Protein AF-A0AAN4YIU9-F1 (afdb_monomer_lite)

Structure (mmCIF, N/CA/C/O backbone):
data_AF-A0AAN4YIU9-F1
#
_entry.id   AF-A0AAN4YIU9-F1
#
loop_
_atom_site.group_PDB
_atom_site.id
_atom_site.type_symbol
_atom_site.label_atom_id
_atom_site.label_alt_id
_atom_site.label_comp_id
_atom_site.label_asym_id
_atom_site.label_entity_id
_atom_site.label_seq_id
_atom_site.pdbx_PDB_ins_code
_atom_site.Cartn_x
_atom_site.Cartn_y
_atom_site.Cartn_z
_atom_site.occupancy
_atom_site.B_iso_or_equiv
_atom_site.auth_seq_id
_atom_site.auth_comp_id
_atom_site.auth_asym_id
_atom_site.auth_atom_id
_atom_site.pdbx_PDB_model_num
ATOM 1 N N . MET A 1 1 ? -36.699 30.870 6.910 1.00 62.44 1 MET A N 1
ATOM 2 C CA . MET A 1 1 ? -35.523 30.254 7.565 1.00 62.44 1 MET A CA 1
ATOM 3 C C . MET A 1 1 ? -34.627 31.370 8.088 1.00 62.44 1 MET A C 1
ATOM 5 O O . MET A 1 1 ? -34.198 32.188 7.281 1.00 62.44 1 MET A O 1
ATOM 9 N N . PRO A 1 2 ? -34.426 31.518 9.408 1.00 86.25 2 PRO A N 1
ATOM 10 C CA . PRO A 1 2 ? -33.666 32.639 9.956 1.00 86.25 2 PRO A CA 1
ATOM 11 C C . PRO A 1 2 ? -32.203 32.544 9.508 1.00 86.25 2 PRO A C 1
ATOM 13 O O . PRO A 1 2 ? -31.571 31.506 9.678 1.00 86.25 2 PRO A O 1
ATOM 16 N N . ARG A 1 3 ? -31.660 33.639 8.959 1.00 90.19 3 ARG A N 1
ATOM 17 C CA . ARG A 1 3 ? -30.305 33.738 8.370 1.00 90.19 3 ARG A CA 1
ATOM 18 C C . ARG A 1 3 ? -29.198 33.127 9.244 1.00 90.19 3 ARG A C 1
ATOM 20 O O . ARG A 1 3 ? -28.248 32.556 8.725 1.00 90.19 3 ARG A O 1
ATOM 27 N N . ARG A 1 4 ? -29.355 33.191 10.571 1.00 92.75 4 ARG A N 1
ATOM 28 C CA . ARG A 1 4 ? -28.441 32.575 11.546 1.00 92.75 4 ARG A CA 1
ATOM 29 C C . ARG A 1 4 ? -28.373 31.049 11.425 1.00 92.75 4 ARG A C 1
ATOM 31 O O . ARG A 1 4 ? -27.279 30.508 11.477 1.00 92.75 4 ARG A O 1
ATOM 38 N N . LEU A 1 5 ? -29.498 30.362 11.208 1.00 94.75 5 LEU A N 1
ATOM 39 C CA . LEU A 1 5 ? -29.507 28.907 11.007 1.00 94.75 5 LEU A CA 1
ATOM 40 C C . LEU A 1 5 ? -28.818 28.519 9.695 1.00 94.75 5 LEU A C 1
ATOM 42 O O . LEU A 1 5 ? -28.079 27.543 9.671 1.00 94.75 5 LEU A O 1
ATOM 46 N N . SER A 1 6 ? -29.001 29.306 8.630 1.00 94.44 6 SER A N 1
ATOM 47 C CA . SER A 1 6 ? -28.300 29.086 7.359 1.00 94.44 6 SER A CA 1
ATOM 48 C C . SER A 1 6 ? -26.785 29.263 7.500 1.00 94.44 6 SER A C 1
ATOM 50 O O . SER A 1 6 ? -26.034 28.436 6.996 1.00 94.44 6 SER A O 1
ATOM 52 N N . LEU A 1 7 ? -26.330 30.293 8.224 1.00 96.19 7 LEU A N 1
ATOM 53 C CA . LEU A 1 7 ? -24.903 30.500 8.499 1.00 96.19 7 LEU A CA 1
ATOM 54 C C . LEU A 1 7 ? -24.310 29.370 9.346 1.00 96.19 7 LEU A C 1
ATOM 56 O O . LEU A 1 7 ? -23.247 28.858 9.011 1.00 96.19 7 LEU A O 1
ATOM 60 N N . VAL A 1 8 ? -25.008 28.947 10.404 1.00 96.88 8 VAL A N 1
ATOM 61 C CA . VAL A 1 8 ? -24.575 27.815 11.239 1.00 96.88 8 VAL A CA 1
ATOM 62 C C . VAL A 1 8 ? -24.496 26.532 10.412 1.00 96.88 8 VAL A C 1
ATOM 64 O O . VAL A 1 8 ? -23.506 25.817 10.507 1.00 96.88 8 VAL A O 1
ATOM 67 N N . PHE A 1 9 ? -25.487 26.259 9.560 1.00 96.75 9 PHE A N 1
ATOM 68 C CA . PHE A 1 9 ? -25.462 25.101 8.667 1.00 96.75 9 PHE A CA 1
ATOM 69 C C . PHE A 1 9 ? -24.254 25.129 7.725 1.00 96.75 9 PHE A C 1
ATOM 71 O O . PHE A 1 9 ? -23.506 24.157 7.667 1.00 96.75 9 PHE A O 1
ATOM 78 N N . LEU A 1 10 ? -24.026 26.248 7.028 1.00 97.38 10 LEU A N 1
ATOM 79 C CA . LEU A 1 10 ? -22.885 26.385 6.120 1.00 97.38 10 LEU A CA 1
ATOM 80 C C . LEU A 1 10 ? -21.556 26.218 6.860 1.00 97.38 10 LEU A C 1
ATOM 82 O O . LEU A 1 10 ? -20.671 25.523 6.366 1.00 97.38 10 LEU A O 1
ATOM 86 N N . LEU A 1 11 ? -21.423 26.804 8.050 1.00 98.00 11 LEU A N 1
ATOM 87 C CA . LEU A 1 11 ? -20.229 26.651 8.876 1.00 98.00 11 LEU A CA 1
ATOM 88 C C . LEU A 1 11 ? -19.997 25.181 9.253 1.00 98.00 11 LEU A C 1
ATOM 90 O O . LEU A 1 11 ? -18.891 24.678 9.077 1.00 98.00 11 LEU A O 1
ATOM 94 N N . LEU A 1 12 ? -21.034 24.475 9.713 1.00 98.12 12 LEU A N 1
ATOM 95 C CA . LEU A 1 12 ? -20.939 23.061 10.087 1.00 98.12 12 LEU A CA 1
ATOM 96 C C . LEU A 1 12 ? -20.558 22.171 8.902 1.00 98.12 12 LEU A C 1
ATOM 98 O O . LEU A 1 12 ? -19.714 21.289 9.057 1.00 98.12 12 LEU A O 1
ATOM 102 N N . VAL A 1 13 ? -21.133 22.409 7.721 1.00 97.88 13 VAL A N 1
ATOM 103 C CA . VAL A 1 13 ? -20.777 21.660 6.507 1.00 97.88 13 VAL A CA 1
ATOM 104 C C . VAL A 1 13 ? -19.310 21.886 6.148 1.00 97.88 13 VAL A C 1
ATOM 106 O O . VAL A 1 13 ? -18.586 20.914 5.955 1.00 97.88 13 VAL A O 1
ATOM 109 N N . ASN A 1 14 ? -18.841 23.136 6.129 1.00 98.06 14 ASN A N 1
ATOM 110 C CA . ASN A 1 14 ? -17.445 23.440 5.802 1.00 98.06 14 ASN A CA 1
ATOM 111 C C . ASN A 1 14 ? -16.466 22.850 6.825 1.00 98.06 14 ASN A C 1
ATOM 113 O O . ASN A 1 14 ? -15.464 22.265 6.430 1.00 98.06 14 ASN A O 1
ATOM 117 N N . ILE A 1 15 ? -16.774 22.936 8.124 1.00 98.12 15 ILE A N 1
ATOM 118 C CA . ILE A 1 15 ? -15.961 22.310 9.178 1.00 98.12 15 ILE A CA 1
ATOM 119 C C . ILE A 1 15 ? -15.919 20.790 8.994 1.00 98.12 15 ILE A C 1
ATOM 121 O O . ILE A 1 15 ? -14.852 20.191 9.085 1.00 98.12 15 ILE A O 1
ATOM 125 N N . THR A 1 16 ? -17.061 20.163 8.703 1.00 97.06 16 THR A N 1
ATOM 126 C CA . THR A 1 16 ? -17.141 18.708 8.492 1.00 97.06 16 THR A CA 1
ATOM 127 C C . THR A 1 16 ? -16.300 18.281 7.294 1.00 97.06 16 THR A C 1
ATOM 129 O O . THR A 1 16 ? -15.528 17.328 7.399 1.00 97.06 16 THR A O 1
ATOM 132 N N . VAL A 1 17 ? -16.406 19.004 6.174 1.00 96.69 17 VAL A N 1
ATOM 133 C CA . VAL A 1 17 ? -15.599 18.752 4.974 1.00 96.69 17 VAL A CA 1
ATOM 134 C C . VAL A 1 17 ? -14.119 18.941 5.284 1.00 96.69 17 VAL A C 1
ATOM 136 O O . VAL A 1 17 ? -13.350 18.035 4.994 1.00 96.69 17 VAL A O 1
ATOM 139 N N . ALA A 1 18 ? -13.731 20.040 5.938 1.00 97.06 18 ALA A N 1
ATOM 140 C CA . ALA A 1 18 ? -12.341 20.313 6.294 1.00 97.06 18 ALA A CA 1
ATOM 141 C C . ALA A 1 18 ? -11.744 19.208 7.180 1.00 97.06 18 ALA A C 1
ATOM 143 O O . ALA A 1 18 ? -10.680 18.680 6.872 1.00 97.06 18 ALA A O 1
ATOM 144 N N . ILE A 1 19 ? -12.452 18.793 8.238 1.00 96.75 19 ILE A N 1
ATOM 145 C CA . ILE A 1 19 ? -12.008 17.694 9.109 1.00 96.75 19 ILE A CA 1
ATOM 146 C C . ILE A 1 19 ? -11.862 16.398 8.308 1.00 96.75 19 ILE A C 1
ATOM 148 O O . ILE A 1 19 ? -10.853 15.707 8.442 1.00 96.75 19 ILE A O 1
ATOM 152 N N . TYR A 1 20 ? -12.838 16.071 7.456 1.00 96.00 20 TYR A N 1
ATOM 153 C CA . TYR A 1 20 ? -12.762 14.876 6.620 1.00 96.00 20 TYR A CA 1
ATOM 154 C C . TYR A 1 20 ? -11.554 14.922 5.680 1.00 96.00 20 TYR A C 1
ATOM 156 O O . TYR A 1 20 ? -10.760 13.984 5.664 1.00 96.00 20 TYR A O 1
ATOM 164 N N . THR A 1 21 ? -11.383 16.005 4.923 1.00 94.88 21 THR A N 1
ATOM 165 C CA . THR A 1 21 ? -10.311 16.112 3.926 1.00 94.88 21 THR A CA 1
ATOM 166 C C . THR A 1 21 ? -8.924 16.206 4.548 1.00 94.88 21 THR A C 1
ATOM 168 O O . THR A 1 21 ? -7.964 15.786 3.918 1.00 94.88 21 THR A O 1
ATOM 171 N N . SER A 1 22 ? -8.802 16.741 5.765 1.00 94.38 22 SER A N 1
ATOM 172 C CA . SER A 1 22 ? -7.504 16.913 6.425 1.00 94.38 22 SER A CA 1
ATOM 173 C C . SER A 1 22 ? -7.067 15.715 7.263 1.00 94.38 22 SER A C 1
ATOM 175 O O . SER A 1 22 ? -5.870 15.495 7.404 1.00 94.38 22 SER A O 1
ATOM 177 N N . VAL A 1 23 ? -8.003 14.965 7.853 1.00 94.31 23 VAL A N 1
ATOM 178 C CA . VAL A 1 23 ? -7.669 13.873 8.789 1.00 94.31 23 VAL A CA 1
ATOM 179 C C . VAL A 1 23 ? -7.897 12.502 8.171 1.00 94.31 23 VAL A C 1
ATOM 181 O O . VAL A 1 23 ? -7.151 11.566 8.447 1.00 94.31 23 VAL A O 1
ATOM 184 N N . TYR A 1 24 ? -8.942 12.374 7.360 1.00 94.62 24 TYR A N 1
ATOM 185 C CA . TYR A 1 24 ? -9.403 11.084 6.880 1.00 94.62 24 TYR A CA 1
ATOM 186 C C . TYR A 1 24 ? -8.995 10.875 5.414 1.00 94.62 24 TYR A C 1
ATOM 188 O O . TYR A 1 24 ? -8.304 9.921 5.081 1.00 94.62 24 TYR A O 1
ATOM 196 N N . HIS A 1 25 ? -9.380 11.761 4.504 1.00 95.75 25 HIS A N 1
ATOM 197 C CA . HIS A 1 25 ? -9.127 11.546 3.081 1.00 95.75 25 HIS A CA 1
ATOM 198 C C . HIS A 1 25 ? -7.648 11.235 2.763 1.00 95.75 25 HIS A C 1
ATOM 200 O O . HIS A 1 25 ? -6.749 11.981 3.137 1.00 95.75 25 HIS A O 1
ATOM 206 N N . ALA A 1 26 ? -7.425 10.123 2.060 1.00 94.06 26 ALA A N 1
ATOM 207 C CA . ALA A 1 26 ? -6.118 9.595 1.669 1.00 94.06 26 ALA A CA 1
ATOM 208 C C . ALA A 1 26 ? -5.161 9.244 2.835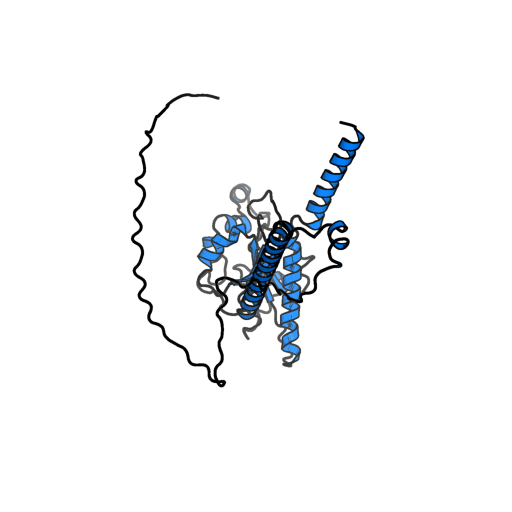 1.00 94.06 26 ALA A C 1
ATOM 210 O O . ALA A 1 26 ? -3.950 9.119 2.626 1.00 94.06 26 ALA A O 1
ATOM 211 N N . SER A 1 27 ? -5.674 9.018 4.055 1.00 95.94 27 SER A N 1
ATOM 212 C CA . SER A 1 27 ? -4.847 8.750 5.248 1.00 95.94 27 SER A CA 1
ATOM 213 C C . SER A 1 27 ? -4.019 7.466 5.159 1.00 95.94 27 SER A C 1
ATOM 215 O O . SER A 1 27 ? -2.962 7.346 5.781 1.00 95.94 27 SER A O 1
ATOM 217 N N . GLY A 1 28 ? -4.487 6.484 4.385 1.00 96.00 28 GLY A N 1
ATOM 218 C CA . GLY A 1 28 ? -3.850 5.171 4.280 1.00 96.00 28 GLY A CA 1
ATOM 219 C C . GLY A 1 28 ? -2.418 5.256 3.751 1.00 96.00 28 GLY A C 1
ATOM 220 O O . GLY A 1 28 ? -1.555 4.480 4.160 1.00 96.00 28 GLY A O 1
ATOM 221 N N . THR A 1 29 ? -2.164 6.228 2.872 1.00 95.38 29 THR A N 1
ATOM 222 C CA . THR A 1 29 ? -0.871 6.455 2.208 1.00 95.38 29 THR A CA 1
ATOM 223 C C . THR A 1 29 ? 0.256 6.791 3.188 1.00 95.38 29 THR A C 1
ATOM 225 O O . THR A 1 29 ? 1.413 6.455 2.939 1.00 95.38 29 THR A O 1
ATOM 228 N N . LEU A 1 30 ? -0.087 7.399 4.328 1.00 95.44 30 LEU A N 1
ATOM 229 C CA . LEU A 1 30 ? 0.821 7.655 5.445 1.00 95.44 30 LEU A CA 1
ATOM 230 C C . LEU A 1 30 ? 0.915 6.441 6.367 1.00 95.44 30 LEU A C 1
ATOM 232 O O . LEU A 1 30 ? 2.013 6.009 6.719 1.00 95.44 30 LEU A O 1
ATOM 236 N N . ASN A 1 31 ? -0.236 5.862 6.719 1.00 96.50 31 ASN A N 1
ATOM 237 C CA . ASN A 1 31 ? -0.314 4.744 7.657 1.00 96.50 31 ASN A CA 1
ATOM 238 C C . ASN A 1 31 ? 0.512 3.538 7.194 1.00 96.50 31 ASN A C 1
ATOM 240 O O . ASN A 1 31 ? 1.116 2.865 8.024 1.00 96.50 31 ASN A O 1
ATOM 244 N N . VAL A 1 32 ? 0.557 3.262 5.886 1.00 97.12 32 VAL A N 1
ATOM 245 C CA . VAL A 1 32 ? 1.321 2.126 5.350 1.00 97.12 32 VAL A CA 1
ATOM 246 C C . VAL A 1 32 ? 2.830 2.294 5.517 1.00 97.12 32 VAL A C 1
ATOM 248 O O . VAL A 1 32 ? 3.529 1.329 5.809 1.00 97.12 32 VAL A O 1
ATOM 251 N N . LEU A 1 33 ? 3.343 3.519 5.402 1.00 95.88 33 LEU A N 1
ATOM 252 C CA . LEU A 1 33 ? 4.766 3.784 5.607 1.00 95.88 33 LEU A CA 1
ATOM 253 C C . LEU A 1 33 ? 5.139 3.696 7.089 1.00 95.88 33 LEU A C 1
ATOM 255 O O . LEU A 1 33 ? 6.211 3.198 7.422 1.00 95.88 33 LEU A O 1
ATOM 259 N N . SER A 1 34 ? 4.245 4.123 7.986 1.00 95.38 34 SER A N 1
ATOM 260 C CA . SER A 1 34 ? 4.395 3.872 9.426 1.00 95.38 34 SER A CA 1
ATOM 261 C C . SER A 1 34 ? 4.407 2.372 9.732 1.00 95.38 34 SER A C 1
ATOM 263 O O . SER A 1 34 ? 5.306 1.907 10.423 1.00 95.38 34 SER A O 1
ATOM 265 N N . TYR A 1 35 ? 3.493 1.601 9.134 1.00 96.25 35 TYR A N 1
ATOM 266 C CA . TYR A 1 35 ? 3.452 0.144 9.289 1.00 96.25 35 TYR A CA 1
ATOM 267 C C . TYR A 1 35 ? 4.759 -0.534 8.851 1.00 96.25 35 TYR A C 1
ATOM 269 O O . TYR A 1 35 ? 5.283 -1.364 9.586 1.00 96.25 35 TYR A O 1
ATOM 277 N N . LEU A 1 36 ? 5.329 -0.165 7.698 1.00 96.00 36 LEU A N 1
ATOM 278 C CA . LEU A 1 36 ? 6.596 -0.748 7.234 1.00 96.00 36 LEU A CA 1
ATOM 279 C C . LEU A 1 36 ? 7.764 -0.462 8.189 1.00 96.00 36 LEU A C 1
ATOM 281 O O . LEU A 1 36 ? 8.607 -1.331 8.399 1.00 96.00 36 LEU A O 1
ATOM 285 N N . ARG A 1 37 ? 7.808 0.723 8.806 1.00 93.69 37 ARG A N 1
ATOM 286 C CA . ARG A 1 37 ? 8.817 1.032 9.832 1.00 93.69 37 ARG A CA 1
ATOM 287 C C . ARG A 1 37 ? 8.646 0.183 11.082 1.00 93.69 37 ARG A C 1
ATOM 289 O O . ARG A 1 37 ? 9.632 -0.344 11.590 1.00 93.69 37 ARG A O 1
ATOM 296 N N . ASP A 1 38 ? 7.409 0.022 11.547 1.00 93.50 38 ASP A N 1
ATOM 297 C CA . ASP A 1 38 ? 7.112 -0.827 12.701 1.00 93.50 38 ASP A CA 1
ATOM 298 C C . ASP A 1 38 ? 7.528 -2.280 12.424 1.00 93.50 38 ASP A C 1
ATOM 300 O O . ASP A 1 38 ? 8.116 -2.931 13.288 1.00 93.50 38 ASP A O 1
ATOM 304 N N . GLN A 1 39 ? 7.300 -2.769 11.198 1.00 93.19 39 GLN A N 1
ATOM 305 C CA . GLN A 1 39 ? 7.755 -4.090 10.757 1.00 93.19 39 GLN A CA 1
ATOM 306 C C . GLN A 1 39 ? 9.283 -4.194 10.732 1.00 93.19 39 GLN A C 1
ATOM 308 O O . GLN A 1 39 ? 9.834 -5.138 11.294 1.00 93.19 39 GLN A O 1
ATOM 313 N N . GLN A 1 40 ? 9.990 -3.218 10.156 1.00 91.31 40 GLN A N 1
ATOM 314 C CA . GLN A 1 40 ? 11.458 -3.210 10.167 1.00 91.31 40 GLN A CA 1
ATOM 315 C C . GLN A 1 40 ? 11.998 -3.247 11.600 1.00 91.31 40 GLN A C 1
ATOM 317 O O . GLN A 1 40 ? 12.918 -4.011 11.900 1.00 91.31 40 GLN A O 1
ATOM 322 N N . GLN A 1 41 ? 11.416 -2.459 12.506 1.00 90.12 41 GLN A N 1
ATOM 323 C CA . GLN A 1 41 ? 11.807 -2.454 13.911 1.00 90.12 41 GLN A CA 1
ATOM 324 C C . GLN A 1 41 ? 11.529 -3.807 14.580 1.00 90.12 41 GLN A C 1
ATOM 326 O O . GLN A 1 41 ? 12.397 -4.314 15.293 1.00 90.12 41 GLN A O 1
ATOM 331 N N . ALA A 1 42 ? 10.364 -4.413 14.334 1.00 88.69 42 ALA A N 1
ATOM 332 C CA . ALA A 1 42 ? 10.014 -5.722 14.876 1.00 88.69 42 ALA A CA 1
ATOM 333 C C . ALA A 1 42 ? 11.038 -6.789 14.458 1.00 88.69 42 ALA A C 1
ATOM 335 O O . ALA A 1 42 ? 11.640 -7.423 15.327 1.00 88.69 42 ALA A O 1
ATOM 336 N N . HIS A 1 43 ? 11.334 -6.898 13.160 1.00 83.94 43 HIS A N 1
ATOM 337 C CA . HIS A 1 43 ? 12.280 -7.890 12.629 1.00 83.94 43 HIS A CA 1
ATOM 338 C C . HIS A 1 43 ? 13.734 -7.606 13.039 1.00 83.94 43 HIS A C 1
ATOM 340 O O . HIS A 1 43 ? 14.487 -8.528 13.333 1.00 83.94 43 HIS A O 1
ATOM 346 N N . THR A 1 44 ? 14.121 -6.338 13.213 1.00 77.81 44 THR A N 1
ATOM 347 C CA . THR A 1 44 ? 15.465 -5.979 13.718 1.00 77.81 44 THR A CA 1
ATOM 348 C C . THR A 1 44 ? 15.684 -6.404 15.179 1.00 77.81 44 THR A C 1
ATOM 350 O O . THR A 1 44 ? 16.810 -6.683 15.591 1.00 77.81 44 THR A O 1
ATOM 353 N N . THR A 1 45 ? 14.634 -6.425 16.008 1.00 60.41 45 THR A N 1
ATOM 354 C CA . THR A 1 45 ? 14.779 -6.667 17.459 1.00 60.41 45 THR A CA 1
ATOM 355 C C . THR A 1 45 ? 14.914 -8.136 17.857 1.00 60.41 45 THR A C 1
ATOM 357 O O . THR A 1 45 ? 15.506 -8.413 18.904 1.00 60.41 45 THR A O 1
ATOM 360 N N . VAL A 1 46 ? 14.422 -9.067 17.038 1.00 56.66 46 VAL A N 1
ATOM 361 C CA . VAL A 1 46 ? 14.408 -10.511 17.340 1.00 56.66 46 VAL A CA 1
ATOM 362 C C . VAL A 1 46 ? 15.829 -11.107 17.382 1.00 56.66 46 VAL A C 1
ATOM 364 O O . VAL A 1 46 ? 16.116 -11.974 18.212 1.00 56.66 46 VAL A O 1
ATOM 367 N N . ASP A 1 47 ? 16.767 -10.546 16.615 1.00 52.12 47 ASP A N 1
ATOM 368 C CA . ASP A 1 47 ? 18.134 -11.069 16.472 1.00 52.12 47 ASP A CA 1
ATOM 369 C C . ASP A 1 47 ? 19.172 -10.490 17.448 1.00 52.12 47 ASP A C 1
ATOM 371 O O . ASP A 1 47 ? 20.335 -10.891 17.424 1.00 52.12 47 ASP A O 1
ATOM 375 N N . LYS A 1 48 ? 18.789 -9.640 18.415 1.00 50.38 48 LYS A N 1
ATOM 376 C CA . LYS A 1 48 ? 19.720 -9.258 19.507 1.00 50.38 48 LYS A CA 1
ATOM 377 C C . LYS A 1 48 ? 20.168 -10.449 20.370 1.00 50.38 48 LYS A C 1
ATOM 379 O O . LYS A 1 48 ? 21.116 -10.315 21.140 1.00 50.38 48 LYS A O 1
ATOM 384 N N . SER A 1 49 ? 19.490 -11.593 20.254 1.00 50.25 49 SER A N 1
ATOM 385 C CA . SER A 1 49 ? 19.816 -12.842 20.950 1.00 50.25 49 SER A CA 1
ATOM 386 C C . SER A 1 49 ? 20.820 -13.737 20.202 1.00 50.25 49 SER A C 1
ATOM 388 O O . SER A 1 49 ? 21.381 -14.647 20.812 1.00 50.25 49 SER A O 1
ATOM 390 N N . ALA A 1 50 ? 21.116 -13.451 18.928 1.00 49.75 50 ALA A N 1
ATOM 391 C CA . ALA A 1 50 ? 22.104 -14.163 18.124 1.00 49.75 50 ALA A CA 1
ATOM 392 C C . ALA A 1 50 ? 23.121 -13.159 17.559 1.00 49.75 50 ALA A C 1
ATOM 394 O O . ALA A 1 50 ? 22.920 -12.547 16.515 1.00 49.75 50 ALA A O 1
ATOM 395 N N . TYR A 1 51 ? 24.230 -12.972 18.277 1.00 41.00 51 TYR A N 1
ATOM 396 C CA . TYR A 1 51 ? 25.357 -12.130 17.873 1.00 41.00 51 TYR A CA 1
ATOM 397 C C . TYR A 1 51 ? 25.970 -12.637 16.551 1.00 41.00 51 TYR A C 1
ATOM 399 O O . TYR A 1 51 ? 26.885 -13.456 16.554 1.00 41.00 51 TYR A O 1
ATOM 407 N N . SER A 1 52 ? 25.453 -12.168 15.414 1.00 46.44 52 SER A N 1
ATOM 408 C CA . SER A 1 52 ? 26.111 -12.243 14.106 1.00 46.44 52 SER A CA 1
ATOM 409 C C . SER A 1 52 ? 26.451 -10.820 13.658 1.00 46.44 52 SER A C 1
ATOM 411 O O . SER A 1 52 ? 25.575 -10.092 13.186 1.00 46.44 52 SER A O 1
ATOM 413 N N . PRO A 1 53 ? 27.704 -10.369 13.841 1.00 40.59 53 PRO A N 1
ATOM 414 C CA . PRO A 1 53 ? 28.128 -9.049 13.400 1.00 40.59 53 PRO A CA 1
ATOM 415 C C .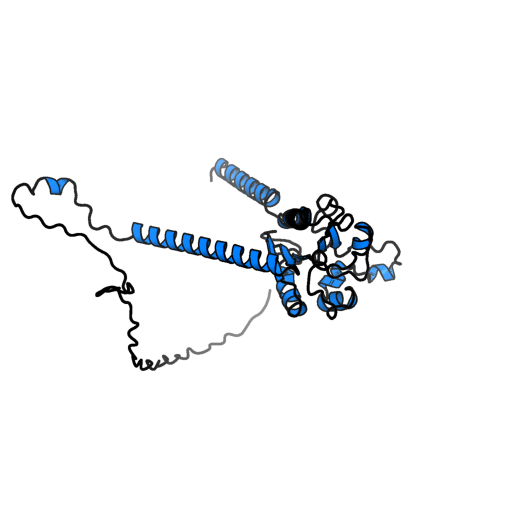 PRO A 1 53 ? 28.165 -9.028 11.864 1.00 40.59 53 PRO A C 1
ATOM 417 O O . PRO A 1 53 ? 29.100 -9.540 11.258 1.00 40.59 53 PRO A O 1
ATOM 420 N N . GLY A 1 54 ? 27.128 -8.469 11.230 1.00 48.22 54 GLY A N 1
ATOM 421 C CA . GLY A 1 54 ? 27.119 -8.200 9.784 1.00 48.22 54 GLY A CA 1
ATOM 422 C C . GLY A 1 54 ? 25.800 -8.428 9.036 1.00 48.22 54 GLY A C 1
ATOM 423 O O . GLY A 1 54 ? 25.690 -7.974 7.901 1.00 48.22 54 GLY A O 1
ATOM 424 N N . SER A 1 55 ? 24.791 -9.074 9.630 1.00 53.16 55 SER A N 1
ATOM 425 C CA . SER A 1 55 ? 23.484 -9.281 8.984 1.00 53.16 55 SER A CA 1
ATOM 426 C C . SER A 1 55 ? 22.411 -8.400 9.622 1.00 53.16 55 SER A C 1
ATOM 428 O O . SER A 1 55 ? 21.655 -8.857 10.477 1.00 53.16 55 SER A O 1
ATOM 430 N N . SER A 1 56 ? 22.323 -7.125 9.231 1.00 59.56 56 SER A N 1
ATOM 431 C CA . SER A 1 56 ? 21.073 -6.405 9.478 1.00 59.56 56 SER A CA 1
ATOM 432 C C . SER A 1 56 ? 19.983 -7.077 8.644 1.00 59.56 56 SER A C 1
ATOM 434 O O . SER A 1 56 ? 20.095 -7.171 7.421 1.00 59.56 56 SER A O 1
ATOM 436 N N . GLN A 1 57 ? 18.960 -7.617 9.308 1.00 73.44 57 GLN A N 1
ATOM 437 C CA . GLN A 1 57 ? 17.775 -8.114 8.622 1.00 73.44 57 GLN A CA 1
ATOM 438 C C . GLN A 1 57 ? 17.083 -6.923 7.952 1.00 73.44 57 GLN A C 1
ATOM 440 O O . GLN A 1 57 ? 16.724 -5.944 8.611 1.00 73.44 57 GLN A O 1
ATOM 445 N N . ARG A 1 58 ? 16.962 -6.987 6.629 1.00 86.25 58 ARG A N 1
ATOM 446 C CA . ARG A 1 58 ? 16.360 -5.946 5.794 1.00 86.25 58 ARG A CA 1
ATOM 447 C C . ARG A 1 58 ? 14.988 -6.420 5.354 1.00 86.25 58 ARG A C 1
ATOM 449 O O . ARG A 1 58 ? 14.861 -7.577 4.958 1.00 86.25 58 ARG A O 1
ATOM 456 N N . ILE A 1 59 ? 13.992 -5.545 5.389 1.00 91.56 59 ILE A N 1
ATOM 457 C CA . ILE A 1 59 ? 12.713 -5.821 4.732 1.00 91.56 59 ILE A CA 1
ATOM 458 C C . ILE A 1 59 ? 12.708 -5.214 3.333 1.00 91.56 59 ILE A C 1
ATOM 460 O O . ILE A 1 59 ? 13.244 -4.124 3.104 1.00 91.56 59 ILE A O 1
ATOM 464 N N . THR A 1 60 ? 12.054 -5.905 2.405 1.00 94.12 60 THR A N 1
ATOM 465 C CA . THR A 1 60 ? 11.806 -5.399 1.053 1.00 94.12 60 THR A CA 1
ATOM 466 C C . THR A 1 60 ? 10.324 -5.098 0.822 1.00 94.12 60 THR A C 1
ATOM 468 O O . THR A 1 60 ? 9.455 -5.848 1.267 1.00 94.12 60 THR A O 1
ATOM 471 N N . ALA A 1 61 ? 10.008 -4.005 0.127 1.00 96.19 61 ALA A N 1
ATOM 472 C CA . ALA A 1 61 ? 8.632 -3.578 -0.132 1.00 96.19 61 ALA A CA 1
ATOM 473 C C . ALA A 1 61 ? 8.427 -3.126 -1.588 1.00 96.19 61 ALA A C 1
ATOM 475 O O . ALA A 1 61 ? 9.195 -2.325 -2.110 1.00 96.19 61 ALA A O 1
ATOM 476 N N . GLY A 1 62 ? 7.366 -3.593 -2.241 1.00 96.56 62 GLY A N 1
ATOM 477 C CA . GLY A 1 62 ? 6.992 -3.180 -3.596 1.00 96.56 62 GLY A CA 1
ATOM 478 C C . GLY A 1 62 ? 5.624 -2.520 -3.617 1.00 96.56 62 GLY A C 1
ATOM 479 O O . GLY A 1 62 ? 4.654 -3.055 -3.075 1.00 96.56 62 GLY A O 1
ATOM 480 N N . PHE A 1 63 ? 5.541 -1.355 -4.251 1.00 97.56 63 PHE A N 1
ATOM 481 C CA . PHE A 1 63 ? 4.325 -0.551 -4.320 1.00 97.56 63 PHE A CA 1
ATOM 482 C C . PHE A 1 63 ? 3.705 -0.656 -5.715 1.00 97.56 63 PHE A C 1
ATOM 484 O O . PHE A 1 63 ? 4.110 0.037 -6.647 1.00 97.56 63 PHE A O 1
ATOM 491 N N . LEU A 1 64 ? 2.676 -1.497 -5.833 1.00 97.44 64 LEU A N 1
ATOM 492 C CA . LEU A 1 64 ? 1.832 -1.646 -7.022 1.00 97.44 64 LEU A CA 1
ATOM 493 C C . LEU A 1 64 ? 0.675 -0.639 -6.957 1.00 97.44 64 LEU A C 1
ATOM 495 O O . LEU A 1 64 ? -0.498 -0.984 -6.797 1.00 97.44 64 LEU A O 1
ATOM 499 N N . MET A 1 65 ? 1.043 0.637 -6.982 1.00 96.75 65 MET A N 1
ATOM 500 C CA . MET A 1 65 ? 0.157 1.790 -6.814 1.00 96.75 65 MET A CA 1
ATOM 501 C C . MET A 1 65 ? 0.476 2.825 -7.895 1.00 96.75 65 MET A C 1
ATOM 503 O O . MET A 1 65 ? 1.617 2.864 -8.354 1.00 96.75 65 MET A O 1
ATOM 507 N N . PRO A 1 66 ? -0.453 3.725 -8.272 1.00 95.69 66 PRO A N 1
ATOM 508 C CA . PRO A 1 66 ? -0.113 4.816 -9.176 1.00 95.69 66 PRO A CA 1
ATOM 509 C C . PRO A 1 66 ? 0.997 5.672 -8.556 1.00 95.69 66 PRO A C 1
ATOM 511 O O . PRO A 1 66 ? 1.040 5.841 -7.329 1.00 95.69 66 PRO A O 1
ATOM 514 N N . CYS A 1 67 ? 1.866 6.249 -9.380 1.00 91.69 67 CYS A N 1
ATOM 515 C CA . CYS A 1 67 ? 3.000 7.031 -8.893 1.00 91.69 67 CYS A CA 1
ATOM 516 C C . CYS A 1 67 ? 2.568 8.178 -7.975 1.00 91.69 67 CYS A C 1
ATOM 518 O O . CYS A 1 67 ? 1.461 8.717 -8.089 1.00 91.69 67 CYS A O 1
ATOM 520 N N . HIS A 1 68 ? 3.451 8.547 -7.044 1.00 91.62 68 HIS A N 1
ATOM 521 C CA . HIS A 1 68 ? 3.218 9.602 -6.048 1.00 91.62 68 HIS A CA 1
ATOM 522 C C . HIS A 1 68 ? 1.986 9.387 -5.155 1.00 91.62 68 HIS A C 1
ATOM 524 O O . HIS A 1 68 ? 1.453 10.338 -4.587 1.00 91.62 68 HIS A O 1
ATOM 530 N N . SER A 1 69 ? 1.533 8.140 -4.997 1.00 94.56 69 SER A N 1
ATOM 531 C CA . SER A 1 69 ? 0.465 7.826 -4.043 1.00 94.56 69 SER A CA 1
ATOM 532 C C . SER A 1 69 ? 0.936 7.885 -2.593 1.00 94.56 69 SER A C 1
ATOM 534 O O . SER A 1 69 ? 0.119 8.105 -1.712 1.00 94.56 69 SER A O 1
ATOM 536 N N . THR A 1 70 ? 2.229 7.693 -2.320 1.00 95.19 70 THR A N 1
ATOM 537 C CA . THR A 1 70 ? 2.793 7.754 -0.966 1.00 95.19 70 THR A CA 1
ATOM 538 C C . THR A 1 70 ? 3.931 8.777 -0.905 1.00 95.19 70 THR A C 1
ATOM 540 O O . THR A 1 70 ? 4.617 9.007 -1.904 1.00 95.19 70 THR A O 1
ATOM 543 N N . PRO A 1 71 ? 4.182 9.404 0.258 1.00 93.50 71 PRO A N 1
ATOM 544 C CA . PRO A 1 71 ? 5.171 10.482 0.378 1.00 93.50 71 PRO A CA 1
ATOM 545 C C . PRO A 1 71 ? 6.641 10.010 0.443 1.00 93.50 71 PRO A C 1
ATOM 547 O O . PRO A 1 71 ? 7.527 10.792 0.807 1.00 93.50 71 PRO A O 1
ATOM 550 N N . TRP A 1 72 ? 6.896 8.747 0.076 1.00 90.00 72 TRP A N 1
ATOM 551 C CA . TRP A 1 72 ? 8.196 8.092 -0.122 1.00 90.00 72 TRP A CA 1
ATOM 552 C C . TRP A 1 72 ? 9.337 8.659 0.731 1.00 90.00 72 TRP A C 1
ATOM 554 O O . TRP A 1 72 ? 9.401 8.387 1.925 1.00 90.00 72 TRP A O 1
ATOM 564 N N . ARG A 1 73 ? 10.200 9.508 0.149 1.00 83.25 73 ARG A N 1
ATOM 565 C CA . ARG A 1 73 ? 11.450 10.011 0.751 1.00 83.25 73 ARG A CA 1
ATOM 566 C C . ARG A 1 73 ? 11.271 10.692 2.104 1.00 83.25 73 ARG A C 1
ATOM 568 O O . ARG A 1 73 ? 12.196 10.688 2.901 1.00 83.25 73 ARG A O 1
ATOM 575 N N . SER A 1 74 ? 10.114 11.287 2.369 1.00 88.50 74 SER A N 1
ATOM 576 C CA . SER A 1 74 ? 9.857 11.946 3.657 1.00 88.50 74 SER A CA 1
ATOM 577 C C . SER A 1 74 ? 9.406 10.967 4.746 1.00 88.50 74 SER A C 1
ATOM 579 O O . SER A 1 74 ? 9.543 11.246 5.934 1.00 88.50 74 SER A O 1
ATOM 581 N N . HIS A 1 75 ? 8.882 9.807 4.347 1.00 89.56 75 HIS A N 1
ATOM 582 C CA . HIS A 1 75 ? 8.237 8.841 5.230 1.00 89.56 75 HIS A CA 1
ATOM 583 C C . HIS A 1 75 ? 8.832 7.422 5.138 1.00 89.56 75 HIS A C 1
ATOM 585 O O . HIS A 1 75 ? 8.312 6.504 5.756 1.00 89.56 75 HIS A O 1
ATOM 591 N N . LEU A 1 76 ? 9.937 7.226 4.424 1.00 88.50 76 LEU A N 1
ATOM 592 C CA . LEU A 1 76 ? 10.637 5.945 4.323 1.00 88.50 76 LEU A CA 1
ATOM 593 C C . LEU A 1 76 ? 12.149 6.172 4.458 1.00 88.50 76 LEU A C 1
ATOM 595 O O . LEU A 1 76 ? 12.924 5.960 3.533 1.00 88.50 76 LEU A O 1
ATOM 599 N N . VAL A 1 77 ? 12.543 6.704 5.618 1.00 84.06 77 VAL A N 1
ATOM 600 C CA . VAL A 1 77 ? 13.925 7.094 5.949 1.00 84.06 77 VAL A CA 1
ATOM 601 C C . VAL A 1 77 ? 14.557 6.029 6.848 1.00 84.06 77 VAL A C 1
ATOM 603 O O . VAL A 1 77 ? 14.839 6.281 8.015 1.00 84.06 77 VAL A O 1
ATOM 606 N N . ASP A 1 78 ? 14.713 4.812 6.335 1.00 85.69 78 ASP A N 1
ATOM 607 C CA . ASP A 1 78 ? 15.427 3.732 7.026 1.00 85.69 78 ASP A CA 1
ATOM 608 C C . ASP A 1 78 ? 16.342 3.014 6.021 1.00 85.69 78 ASP A C 1
ATOM 610 O O . ASP A 1 78 ? 15.850 2.558 4.987 1.00 85.69 78 ASP A O 1
ATOM 614 N N . PRO A 1 79 ? 17.660 2.915 6.278 1.00 85.38 79 PRO A N 1
ATOM 615 C CA . PRO A 1 79 ? 18.594 2.258 5.365 1.00 85.38 79 PRO A CA 1
ATOM 616 C C . PRO A 1 79 ? 18.388 0.742 5.243 1.00 85.38 79 PRO A C 1
ATOM 618 O O . PRO A 1 79 ? 18.946 0.141 4.329 1.00 85.38 79 PRO A O 1
ATOM 621 N N . ASN A 1 80 ? 17.634 0.114 6.149 1.00 87.94 80 ASN A N 1
ATOM 622 C CA . ASN A 1 80 ? 17.336 -1.317 6.108 1.00 87.94 80 ASN A CA 1
ATOM 623 C C . ASN A 1 80 ? 16.002 -1.634 5.417 1.00 87.94 80 ASN A C 1
ATOM 625 O O . ASN A 1 80 ? 15.679 -2.810 5.258 1.00 87.94 80 ASN A O 1
ATOM 629 N N . ILE A 1 81 ? 15.249 -0.617 4.983 1.00 91.12 81 ILE A N 1
ATOM 630 C CA . ILE A 1 81 ? 14.035 -0.799 4.187 1.00 91.12 81 ILE A CA 1
ATOM 631 C C . ILE A 1 81 ? 14.372 -0.556 2.719 1.00 91.12 81 ILE A C 1
ATOM 633 O O . ILE A 1 81 ? 14.637 0.570 2.297 1.00 91.12 81 ILE A O 1
ATOM 637 N N . HIS A 1 82 ? 14.332 -1.622 1.928 1.00 92.06 82 HIS A N 1
ATOM 638 C CA . HIS A 1 82 ? 14.541 -1.561 0.487 1.00 92.06 82 HIS A CA 1
ATOM 639 C C . HIS A 1 82 ? 13.191 -1.572 -0.207 1.00 92.06 82 HIS A C 1
ATOM 641 O O . HIS A 1 82 ? 12.434 -2.527 -0.081 1.00 92.06 82 HIS A O 1
ATOM 647 N N . ALA A 1 83 ? 12.858 -0.505 -0.923 1.00 94.12 83 ALA A N 1
ATOM 648 C CA . ALA A 1 83 ? 11.565 -0.426 -1.573 1.00 94.12 83 ALA A CA 1
ATOM 649 C C . ALA A 1 83 ? 11.659 0.057 -3.014 1.00 94.12 83 ALA A C 1
ATOM 651 O O . ALA A 1 83 ? 12.513 0.879 -3.346 1.00 94.12 83 ALA A O 1
ATOM 652 N N . TRP A 1 84 ? 10.752 -0.438 -3.849 1.00 95.06 84 TRP A N 1
ATOM 653 C CA . TRP A 1 84 ? 10.537 0.035 -5.212 1.00 95.06 84 TRP A CA 1
ATOM 654 C C . TRP A 1 84 ? 9.060 0.387 -5.414 1.00 95.06 84 TRP A C 1
ATOM 656 O O . TRP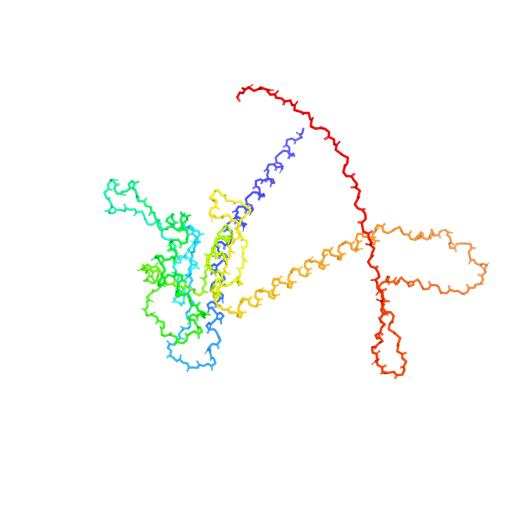 A 1 84 ? 8.171 -0.102 -4.711 1.00 95.06 84 TRP A O 1
ATOM 666 N N . ALA A 1 85 ? 8.797 1.287 -6.352 1.00 95.50 85 ALA A N 1
ATOM 667 C CA . ALA A 1 85 ? 7.459 1.720 -6.725 1.00 95.50 85 ALA A CA 1
ATOM 668 C C . ALA A 1 85 ? 7.408 1.899 -8.239 1.00 95.50 85 ALA A C 1
ATOM 670 O O . ALA A 1 85 ? 8.435 2.200 -8.844 1.00 95.50 85 ALA A O 1
ATOM 671 N N . LEU A 1 86 ? 6.216 1.752 -8.817 1.00 95.19 86 LEU A N 1
ATOM 672 C CA . LEU A 1 86 ? 5.998 2.035 -10.235 1.00 95.19 86 LEU A CA 1
ATOM 673 C C . LEU A 1 86 ? 6.414 3.481 -10.557 1.00 95.19 86 LEU A C 1
ATOM 675 O O . LEU A 1 86 ? 6.078 4.409 -9.810 1.00 95.19 86 LEU A O 1
ATOM 679 N N . SER A 1 87 ? 7.157 3.653 -11.647 1.00 92.69 87 SER A N 1
ATOM 680 C CA . SER A 1 87 ? 7.689 4.928 -12.120 1.00 92.69 87 SER A CA 1
ATOM 681 C C . SER A 1 87 ? 6.730 5.654 -13.068 1.00 92.69 87 SER A C 1
ATOM 683 O O . SER A 1 87 ? 6.000 5.043 -13.846 1.00 92.69 87 SER A O 1
ATOM 685 N N . CYS A 1 88 ? 6.763 6.986 -13.012 1.00 91.56 88 CYS A N 1
ATOM 686 C CA . CYS A 1 88 ? 6.060 7.882 -13.935 1.00 91.56 88 CYS A CA 1
ATOM 687 C C . CYS A 1 88 ? 7.015 8.969 -14.442 1.00 91.56 88 CYS A C 1
ATOM 689 O O . CYS A 1 88 ? 6.678 10.154 -14.473 1.00 91.56 88 CYS A O 1
ATOM 691 N N . GLU A 1 89 ? 8.255 8.576 -14.738 1.00 89.44 89 GLU A N 1
ATOM 692 C CA . GLU A 1 89 ? 9.278 9.489 -15.243 1.00 89.44 89 GLU A CA 1
ATOM 693 C C . GLU A 1 89 ? 8.847 10.039 -16.617 1.00 89.44 89 GLU A C 1
ATOM 695 O O . GLU A 1 89 ? 8.579 9.257 -17.528 1.00 89.44 89 GLU A O 1
ATOM 700 N N . PRO A 1 90 ? 8.765 11.364 -16.815 1.00 88.25 90 PRO A N 1
ATOM 701 C CA . PRO A 1 90 ? 8.399 11.911 -18.115 1.00 88.25 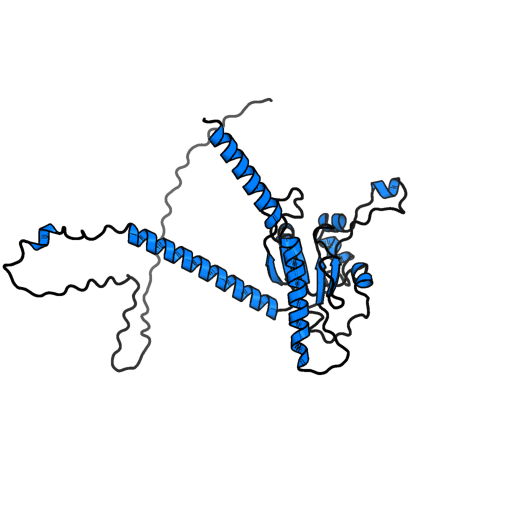90 PRO A CA 1
ATOM 702 C C . PRO A 1 90 ? 9.472 11.596 -19.179 1.00 88.25 90 PRO A C 1
ATOM 704 O O . PRO A 1 90 ? 10.666 11.582 -18.868 1.00 88.25 90 PRO A O 1
ATOM 707 N N . PRO A 1 91 ? 9.093 11.413 -20.459 1.00 89.12 91 PRO A N 1
ATOM 708 C CA . PRO A 1 91 ? 10.026 11.066 -21.530 1.00 89.12 91 PRO A CA 1
ATOM 709 C C . PRO A 1 91 ? 10.837 12.287 -21.999 1.00 89.12 91 PRO A C 1
ATOM 711 O O . PRO A 1 91 ? 10.525 12.911 -23.018 1.00 89.12 91 PRO A O 1
ATOM 714 N N . VAL A 1 92 ? 11.880 12.652 -21.248 1.00 88.19 92 VAL A N 1
ATOM 715 C CA . VAL A 1 92 ? 12.713 13.839 -21.527 1.00 88.19 92 VAL A CA 1
ATOM 716 C C . VAL A 1 92 ? 13.626 13.677 -22.749 1.00 88.19 92 VAL A C 1
ATOM 718 O O . VAL A 1 92 ? 13.845 14.652 -23.464 1.00 88.19 92 VAL A O 1
ATOM 721 N N . ASP A 1 93 ? 14.059 12.449 -23.050 1.00 89.50 93 ASP A N 1
ATOM 722 C CA . ASP A 1 93 ? 15.030 12.147 -24.119 1.00 89.50 93 ASP A CA 1
ATOM 723 C C . ASP A 1 93 ? 14.397 11.550 -25.391 1.00 89.50 93 ASP A C 1
ATOM 725 O O . ASP A 1 93 ? 15.094 11.045 -26.273 1.00 89.50 93 ASP A O 1
ATOM 729 N N . LEU A 1 94 ? 13.065 11.581 -25.503 1.00 90.75 94 LEU A N 1
ATOM 730 C CA . LEU A 1 94 ? 12.354 11.043 -26.664 1.00 90.75 94 LEU A CA 1
ATOM 731 C C . LEU A 1 94 ? 12.098 12.118 -27.728 1.00 90.75 94 LEU A C 1
ATOM 733 O O . LEU A 1 94 ? 11.911 13.295 -27.431 1.00 90.75 94 LEU A O 1
ATOM 737 N N . THR A 1 95 ? 12.045 11.712 -28.995 1.00 93.56 95 THR A N 1
ATOM 738 C CA . THR A 1 95 ? 11.595 12.590 -30.091 1.00 93.56 95 THR A CA 1
ATOM 739 C C . THR A 1 95 ? 10.076 12.802 -30.039 1.00 93.56 95 THR A C 1
ATOM 741 O O . THR A 1 95 ? 9.357 11.984 -29.473 1.00 93.56 95 THR A O 1
ATOM 744 N N . GLU A 1 96 ? 9.548 13.863 -30.660 1.00 91.25 96 GLU A N 1
ATOM 745 C CA . GLU A 1 96 ? 8.097 14.140 -30.712 1.00 91.25 96 GLU A CA 1
ATOM 746 C C . GLU A 1 96 ? 7.210 12.936 -31.104 1.00 91.25 96 GLU A C 1
ATOM 748 O O . GLU A 1 96 ? 6.253 12.654 -30.377 1.00 91.25 96 GLU A O 1
ATOM 753 N N . PRO A 1 97 ? 7.509 12.154 -32.167 1.00 92.75 97 PRO A N 1
ATOM 754 C CA . PRO A 1 97 ? 6.697 10.978 -32.485 1.00 92.75 97 PRO A CA 1
ATOM 755 C C . PRO A 1 97 ? 6.791 9.877 -31.418 1.00 92.75 97 PRO A C 1
ATOM 757 O O . PRO A 1 97 ? 5.827 9.147 -31.210 1.00 92.75 97 PRO A O 1
ATOM 760 N N . GLN A 1 98 ? 7.924 9.754 -30.723 1.00 91.12 98 GLN A N 1
ATOM 761 C CA . GLN A 1 98 ? 8.101 8.776 -29.647 1.00 91.12 98 GLN A CA 1
ATOM 762 C C . GLN A 1 98 ? 7.380 9.208 -28.365 1.00 91.12 98 GLN A C 1
ATOM 764 O O . GLN A 1 98 ? 6.778 8.369 -27.702 1.00 91.12 98 GLN A O 1
ATOM 769 N N . LYS A 1 99 ? 7.371 10.508 -28.046 1.00 91.50 99 LYS A N 1
ATOM 770 C CA . LYS A 1 99 ? 6.596 11.061 -26.924 1.00 91.50 99 LYS A CA 1
ATOM 771 C C . LYS A 1 99 ? 5.099 10.819 -27.094 1.00 91.50 99 LYS A C 1
ATOM 773 O O . LYS A 1 99 ? 4.428 10.517 -26.117 1.00 91.50 99 LYS A O 1
ATOM 778 N N . ALA A 1 100 ? 4.584 10.907 -28.323 1.00 89.25 100 ALA A N 1
ATOM 779 C CA . ALA A 1 100 ? 3.164 10.690 -28.609 1.00 89.25 100 ALA A CA 1
ATOM 780 C C . ALA A 1 100 ? 2.680 9.255 -28.318 1.00 89.25 100 ALA A C 1
ATOM 782 O O . ALA A 1 100 ? 1.488 9.046 -28.114 1.00 89.25 100 ALA A O 1
ATOM 783 N N . VAL A 1 101 ? 3.592 8.277 -28.310 1.00 92.56 101 VAL A N 1
ATOM 784 C CA . VAL A 1 101 ? 3.297 6.853 -28.060 1.00 92.56 101 VAL A CA 1
ATOM 785 C C . VAL A 1 101 ? 3.845 6.395 -26.701 1.00 92.56 101 VAL A C 1
ATOM 787 O O . VAL A 1 101 ? 3.678 5.241 -26.315 1.00 92.56 101 VAL A O 1
ATOM 790 N N . TYR A 1 102 ? 4.509 7.283 -25.960 1.00 91.25 102 TYR A N 1
ATOM 791 C CA . TYR A 1 102 ? 5.093 6.947 -24.672 1.00 91.25 102 TYR A CA 1
ATOM 792 C C . TYR A 1 102 ? 4.005 6.611 -23.646 1.00 91.25 102 TYR A C 1
ATOM 794 O O . TYR A 1 102 ? 3.022 7.336 -23.501 1.00 91.25 102 TYR A O 1
ATOM 802 N N . VAL A 1 103 ? 4.225 5.525 -22.910 1.00 92.94 103 VAL A N 1
ATOM 803 C CA . VAL A 1 103 ? 3.402 5.103 -21.777 1.00 92.94 103 VAL A CA 1
ATOM 804 C C . VAL A 1 103 ? 4.348 4.847 -20.619 1.00 92.94 103 VAL A C 1
ATOM 806 O O . VAL A 1 103 ? 5.327 4.113 -20.783 1.00 92.94 103 VAL A O 1
ATOM 809 N N . ASP A 1 104 ? 4.073 5.453 -19.470 1.00 94.06 104 ASP A N 1
ATOM 810 C CA . ASP A 1 104 ? 4.897 5.249 -18.286 1.00 94.06 104 ASP A CA 1
ATOM 811 C C . ASP A 1 104 ? 4.698 3.859 -17.663 1.00 94.06 104 ASP A C 1
ATOM 813 O O . ASP A 1 104 ? 3.823 3.085 -18.055 1.00 94.06 104 ASP A O 1
ATOM 817 N N . GLU A 1 105 ? 5.565 3.507 -16.718 1.00 94.75 105 GLU A N 1
ATOM 818 C CA . GLU A 1 105 ? 5.570 2.180 -16.108 1.00 94.75 105 GLU A CA 1
ATOM 819 C C . GLU A 1 105 ? 4.277 1.900 -15.328 1.00 94.75 105 GLU A C 1
ATOM 821 O O . GLU A 1 105 ? 3.738 0.791 -15.390 1.00 94.75 105 GLU A O 1
ATOM 826 N N . ALA A 1 106 ? 3.748 2.895 -14.612 1.00 95.75 106 ALA A N 1
ATOM 827 C CA . ALA A 1 106 ? 2.504 2.729 -13.876 1.00 95.75 106 ALA A CA 1
ATOM 828 C C . ALA A 1 106 ? 1.315 2.510 -14.815 1.00 95.75 106 ALA A C 1
ATOM 830 O O . ALA A 1 106 ? 0.497 1.626 -14.566 1.00 95.75 106 ALA A O 1
ATOM 831 N N . ASP A 1 107 ? 1.217 3.261 -15.904 1.00 95.06 107 ASP A N 1
ATOM 832 C CA . ASP A 1 107 ? 0.160 3.099 -16.894 1.00 95.06 107 ASP A CA 1
ATOM 833 C C . ASP A 1 107 ? 0.307 1.771 -17.649 1.00 95.06 107 ASP A C 1
ATOM 835 O O . ASP A 1 107 ? -0.690 1.076 -17.844 1.00 95.06 107 ASP A O 1
ATOM 839 N N . GLN A 1 108 ? 1.529 1.338 -17.982 1.00 95.69 108 GLN A N 1
ATOM 840 C CA . GLN A 1 108 ? 1.780 -0.015 -18.505 1.00 95.69 108 GLN A CA 1
ATOM 841 C C . GLN A 1 108 ? 1.254 -1.089 -17.543 1.00 95.69 108 GLN A C 1
ATOM 843 O O . GLN A 1 108 ? 0.543 -2.005 -17.965 1.00 95.69 108 GLN A O 1
ATOM 848 N N . PHE A 1 109 ? 1.542 -0.949 -16.247 1.00 96.81 109 PHE A N 1
ATOM 849 C CA . PHE A 1 109 ? 1.040 -1.857 -15.222 1.00 96.81 109 PHE A CA 1
ATOM 850 C C . PHE A 1 109 ? -0.487 -1.842 -15.123 1.00 96.81 109 PHE A C 1
ATOM 852 O O . PHE A 1 109 ? -1.096 -2.905 -15.084 1.00 96.81 109 PHE A O 1
ATOM 859 N N . TYR A 1 110 ? -1.130 -0.674 -15.086 1.00 96.06 110 TYR A N 1
ATOM 860 C CA . TYR A 1 110 ? -2.588 -0.589 -14.950 1.00 96.06 110 TYR A CA 1
ATOM 861 C C . TYR A 1 110 ? -3.348 -1.005 -16.219 1.00 96.06 110 TYR A C 1
ATOM 863 O O . TYR A 1 110 ? -4.507 -1.409 -16.105 1.00 96.06 110 TYR A O 1
ATOM 871 N N . ASN A 1 111 ? -2.710 -0.959 -17.392 1.00 96.06 111 ASN A N 1
ATOM 872 C CA . ASN A 1 111 ? -3.276 -1.449 -18.650 1.00 96.06 111 ASN A CA 1
ATOM 873 C C . ASN A 1 111 ? -3.341 -2.985 -18.699 1.00 96.06 111 ASN A C 1
ATOM 875 O O . ASN A 1 111 ? -4.398 -3.538 -19.005 1.00 96.06 111 ASN A O 1
ATOM 879 N N . ASP A 1 112 ? -2.248 -3.682 -18.363 1.00 96.50 112 ASP A N 1
ATOM 880 C CA . ASP A 1 112 ? -2.244 -5.143 -18.184 1.00 96.50 112 ASP A CA 1
ATOM 881 C C . ASP A 1 112 ? -1.335 -5.557 -17.011 1.00 96.50 112 ASP A C 1
ATOM 883 O O . ASP A 1 112 ? -0.154 -5.882 -17.204 1.00 96.50 112 ASP A O 1
ATOM 887 N N . PRO A 1 113 ? -1.891 -5.641 -15.784 1.00 96.06 113 PRO A N 1
ATOM 888 C CA . PRO A 1 113 ? -1.121 -6.032 -14.604 1.00 96.06 113 PRO A CA 1
ATOM 889 C C . PRO A 1 113 ? -0.506 -7.429 -14.733 1.00 96.06 113 PRO A C 1
ATOM 891 O O . PRO A 1 113 ? 0.534 -7.723 -14.146 1.00 96.06 113 PRO A O 1
ATOM 894 N N . SER A 1 114 ? -1.152 -8.319 -15.491 1.00 93.62 114 SER A N 1
ATOM 895 C CA . SER A 1 114 ? -0.731 -9.711 -15.633 1.00 93.62 114 SER A CA 1
ATOM 896 C C . SER A 1 114 ? 0.498 -9.837 -16.520 1.00 93.62 114 SER A C 1
ATOM 898 O O . SER A 1 114 ? 1.415 -10.601 -16.210 1.00 93.62 114 SER A O 1
ATOM 900 N N . GLN A 1 115 ? 0.509 -9.097 -17.626 1.00 95.50 115 GLN A N 1
ATOM 901 C CA . GLN A 1 115 ? 1.626 -9.049 -18.549 1.00 95.50 115 GLN A CA 1
ATOM 902 C C . GLN A 1 115 ? 2.797 -8.326 -17.900 1.00 95.50 115 GLN A C 1
ATOM 904 O O . GLN A 1 115 ? 3.895 -8.881 -17.865 1.00 95.50 115 GLN A O 1
ATOM 909 N N . PHE A 1 116 ? 2.531 -7.183 -17.268 1.00 95.81 116 PHE A N 1
ATOM 910 C CA . PHE A 1 116 ? 3.551 -6.418 -16.571 1.00 95.81 116 PHE A CA 1
ATOM 911 C C . PHE A 1 116 ? 4.301 -7.265 -15.537 1.00 95.81 116 PHE A C 1
ATOM 913 O O . PHE A 1 116 ? 5.525 -7.337 -15.578 1.00 95.81 116 PHE A O 1
ATOM 920 N N . LEU A 1 117 ? 3.591 -7.978 -14.652 1.00 95.12 117 LEU A N 1
ATOM 921 C CA . LEU A 1 117 ? 4.232 -8.809 -13.623 1.00 95.12 117 LEU A CA 1
ATOM 922 C C . LEU A 1 117 ? 4.994 -10.019 -14.193 1.00 95.12 117 LEU A C 1
ATOM 924 O O . LEU A 1 117 ? 5.849 -10.586 -13.513 1.00 95.12 117 LEU A O 1
ATOM 928 N N . ARG A 1 118 ? 4.687 -10.465 -15.417 1.00 94.19 118 ARG A N 1
ATOM 929 C CA . ARG A 1 118 ? 5.451 -11.533 -16.085 1.00 94.19 118 ARG A CA 1
ATOM 930 C C . ARG A 1 118 ? 6.757 -11.023 -16.681 1.00 94.19 118 ARG A C 1
ATOM 932 O O . ARG A 1 118 ? 7.725 -11.776 -16.674 1.00 94.19 118 ARG A O 1
ATOM 939 N N . GLU A 1 119 ? 6.753 -9.804 -17.206 1.00 95.12 119 GLU A N 1
ATOM 940 C CA . GLU A 1 119 ? 7.852 -9.239 -17.998 1.00 95.12 119 GLU A CA 1
ATOM 941 C C . GLU A 1 119 ? 8.807 -8.387 -17.155 1.00 95.12 119 GLU A C 1
ATOM 943 O O . GLU A 1 119 ? 10.017 -8.449 -17.356 1.00 95.12 119 GLU A O 1
ATOM 948 N N . ASN A 1 120 ? 8.282 -7.656 -16.169 1.00 95.19 120 ASN A N 1
ATOM 949 C CA . ASN A 1 120 ? 9.031 -6.667 -15.389 1.00 95.19 120 ASN A CA 1
ATOM 950 C C . ASN A 1 120 ? 9.421 -7.144 -13.985 1.00 95.19 120 ASN A C 1
ATOM 952 O O . ASN A 1 120 ? 10.000 -6.374 -13.227 1.00 95.19 120 ASN A O 1
ATOM 956 N N . MET A 1 121 ? 9.140 -8.404 -13.635 1.00 94.19 121 MET A N 1
ATOM 957 C CA . MET A 1 121 ? 9.577 -9.009 -12.371 1.00 94.19 121 MET A CA 1
ATOM 958 C C . MET A 1 121 ? 10.680 -10.036 -12.621 1.00 94.19 121 MET A C 1
ATOM 960 O O . MET A 1 121 ? 10.602 -10.818 -13.573 1.00 94.19 121 MET A O 1
ATOM 964 N N . VAL A 1 122 ? 11.680 -10.098 -11.740 1.00 92.50 122 VAL A N 1
ATOM 965 C CA . VAL A 1 122 ? 12.767 -11.087 -11.819 1.00 92.50 122 VAL A CA 1
ATOM 966 C C . VAL A 1 122 ? 12.184 -12.504 -11.852 1.00 92.50 122 VAL A C 1
ATOM 968 O O . VAL A 1 122 ? 11.508 -12.956 -10.929 1.00 92.50 122 VAL A O 1
ATOM 971 N N . GLY A 1 123 ? 12.422 -13.209 -12.963 1.00 89.62 123 GLY A N 1
ATOM 972 C CA . GLY A 1 123 ? 11.907 -14.561 -13.198 1.00 89.62 123 GLY A CA 1
ATOM 973 C C . GLY A 1 123 ? 10.383 -14.657 -13.400 1.00 89.62 123 GLY A C 1
ATOM 974 O O . GLY A 1 123 ? 9.849 -15.775 -13.462 1.00 89.62 123 GLY A O 1
ATOM 975 N N . GLY A 1 124 ? 9.691 -13.521 -13.521 1.00 91.62 124 GLY A N 1
ATOM 976 C CA . GLY A 1 124 ? 8.248 -13.404 -13.722 1.00 91.62 124 GLY A CA 1
ATOM 977 C C . GLY A 1 124 ? 7.423 -14.130 -12.656 1.00 91.62 124 GLY A C 1
ATOM 978 O O . GLY A 1 124 ? 7.881 -14.415 -11.551 1.00 91.62 124 GLY A O 1
ATOM 979 N N . LEU A 1 125 ? 6.202 -14.532 -13.020 1.00 90.00 125 LEU A N 1
ATOM 980 C CA . LEU A 1 125 ? 5.292 -15.285 -12.140 1.00 90.00 125 LEU A CA 1
ATOM 981 C C . LEU A 1 125 ? 5.744 -16.731 -11.844 1.00 90.00 125 LEU A C 1
ATOM 983 O O . LEU A 1 125 ? 5.071 -17.446 -11.106 1.00 90.00 125 LEU A O 1
ATOM 987 N N . ARG A 1 126 ? 6.849 -17.208 -12.432 1.00 88.12 126 ARG A N 1
ATOM 988 C CA . ARG A 1 126 ? 7.366 -18.568 -12.185 1.00 88.12 126 ARG A CA 1
ATOM 989 C C . ARG A 1 126 ? 8.301 -18.633 -10.978 1.00 88.12 126 ARG A C 1
ATOM 991 O O . ARG A 1 126 ? 8.420 -19.698 -10.379 1.00 88.12 126 ARG A O 1
ATOM 998 N N . HIS A 1 127 ? 8.930 -17.517 -10.616 1.00 87.94 127 HIS A N 1
ATOM 999 C CA . HIS A 1 127 ? 9.954 -17.447 -9.571 1.00 87.94 127 HIS A CA 1
ATOM 1000 C C . HIS A 1 127 ? 9.492 -16.593 -8.387 1.00 87.94 127 HIS A C 1
ATOM 1002 O O . HIS A 1 127 ? 10.184 -15.686 -7.942 1.00 87.94 127 HIS A O 1
ATOM 1008 N N . LEU A 1 128 ? 8.301 -16.901 -7.870 1.00 91.62 128 LEU A N 1
ATOM 1009 C CA . LEU A 1 128 ? 7.776 -16.252 -6.673 1.00 91.62 128 LEU A CA 1
ATOM 1010 C C . LEU A 1 128 ? 8.496 -16.786 -5.421 1.00 91.62 128 LEU A C 1
ATOM 1012 O O . LEU A 1 128 ? 8.575 -18.011 -5.238 1.00 91.62 128 LEU A O 1
ATOM 1016 N N . PRO A 1 129 ? 8.987 -15.908 -4.532 1.00 92.19 129 PRO A N 1
ATOM 1017 C CA . PRO A 1 129 ? 9.579 -16.325 -3.273 1.00 92.19 129 PRO A CA 1
ATOM 1018 C C . PRO A 1 129 ? 8.528 -17.000 -2.385 1.00 92.19 129 PRO A C 1
ATOM 1020 O O . PRO A 1 129 ? 7.342 -16.669 -2.399 1.00 92.19 129 PRO A O 1
ATOM 1023 N N . ARG A 1 130 ? 8.971 -17.985 -1.597 1.00 91.62 130 ARG A N 1
ATOM 1024 C CA . ARG A 1 130 ? 8.099 -18.720 -0.660 1.00 91.62 130 ARG A CA 1
ATOM 1025 C C . ARG A 1 130 ? 8.234 -18.264 0.786 1.00 91.62 130 ARG A C 1
ATOM 1027 O O . ARG A 1 130 ? 7.408 -18.643 1.611 1.00 91.62 130 ARG A O 1
ATOM 1034 N N . LYS A 1 131 ? 9.311 -17.542 1.085 1.00 90.75 131 LYS A N 1
ATOM 1035 C CA . LYS A 1 131 ? 9.697 -17.052 2.406 1.00 90.75 131 LYS A CA 1
ATOM 1036 C C . LYS A 1 131 ? 10.265 -15.644 2.244 1.00 90.75 131 LYS A C 1
ATOM 1038 O O . LYS A 1 131 ? 10.853 -15.387 1.192 1.00 90.75 131 LYS A O 1
ATOM 1043 N N . PRO A 1 132 ? 10.113 -14.780 3.254 1.00 91.56 132 PRO A N 1
ATOM 1044 C CA . PRO A 1 132 ? 10.670 -13.442 3.203 1.00 91.56 132 PRO A CA 1
ATOM 1045 C C . PRO A 1 132 ? 12.201 -13.456 3.291 1.00 91.56 132 PRO A C 1
ATOM 1047 O O . PRO A 1 132 ? 12.800 -14.365 3.874 1.00 91.56 132 PRO A O 1
ATOM 1050 N N . SER A 1 133 ? 12.814 -12.422 2.730 1.00 87.50 133 SER A N 1
ATOM 1051 C CA . SER A 1 133 ? 14.250 -12.192 2.624 1.00 87.50 133 SER A CA 1
ATOM 1052 C C . SER A 1 133 ? 14.931 -12.078 3.988 1.00 87.50 133 SER A C 1
ATOM 1054 O O . SER A 1 133 ? 16.014 -12.618 4.164 1.00 87.50 133 SER A O 1
ATOM 1056 N N . TYR A 1 134 ? 14.269 -11.487 4.986 1.00 85.56 134 TYR A N 1
ATOM 1057 C CA . TYR A 1 134 ? 14.794 -11.398 6.352 1.00 85.56 134 TYR A CA 1
ATOM 1058 C C . TYR A 1 134 ? 14.812 -12.743 7.101 1.00 85.56 134 TYR A C 1
ATOM 1060 O O . TYR A 1 134 ? 15.586 -12.902 8.037 1.00 85.56 134 TYR A O 1
ATOM 1068 N N . LEU A 1 135 ? 14.011 -13.736 6.684 1.00 84.88 135 LEU A N 1
ATOM 1069 C CA . LEU A 1 135 ? 14.075 -15.108 7.225 1.00 84.88 135 LEU A CA 1
ATOM 1070 C C . LEU A 1 135 ? 14.928 -16.039 6.360 1.00 84.88 135 LEU A C 1
ATOM 1072 O O . LEU A 1 135 ? 15.405 -17.079 6.824 1.00 84.88 135 LEU A O 1
ATOM 1076 N N . ALA A 1 136 ? 15.072 -15.720 5.076 1.00 75.19 136 ALA A N 1
ATOM 1077 C CA . ALA A 1 136 ? 15.966 -16.428 4.189 1.00 75.19 136 ALA A CA 1
ATOM 1078 C C . ALA A 1 136 ? 17.395 -15.987 4.517 1.00 75.19 136 ALA A C 1
ATOM 1080 O O . ALA A 1 136 ? 17.766 -14.842 4.315 1.00 75.19 136 ALA A O 1
ATOM 1081 N N . SER A 1 137 ? 18.244 -16.907 4.975 1.00 60.84 137 SER A N 1
ATOM 1082 C CA . SER A 1 137 ? 19.689 -16.667 5.143 1.00 60.84 137 SER A CA 1
ATOM 1083 C C . SER A 1 137 ? 20.418 -16.475 3.791 1.00 60.84 137 SER A C 1
ATOM 1085 O O . SER A 1 137 ? 21.546 -16.918 3.588 1.00 60.84 137 SER A O 1
ATOM 1087 N N . SER A 1 138 ? 19.753 -15.884 2.799 1.00 57.22 138 SER A N 1
ATOM 1088 C CA . SER A 1 138 ? 20.355 -15.472 1.544 1.00 57.22 138 SER A CA 1
ATOM 1089 C C . SER A 1 138 ? 21.147 -14.195 1.782 1.00 57.22 138 SER A C 1
ATOM 1091 O O . SER A 1 138 ? 20.626 -13.245 2.362 1.00 57.22 138 SER A O 1
ATOM 1093 N N . LYS A 1 139 ? 22.396 -14.163 1.303 1.00 54.09 139 LYS A N 1
ATOM 1094 C CA . LYS A 1 139 ? 23.180 -12.929 1.184 1.00 54.09 139 LYS A CA 1
ATOM 1095 C C . LYS A 1 139 ? 22.310 -11.869 0.510 1.00 54.09 139 LYS A C 1
ATOM 1097 O O . LYS A 1 139 ? 22.001 -12.000 -0.671 1.00 54.09 139 LYS A O 1
ATOM 1102 N N . SER A 1 140 ? 21.915 -10.850 1.267 1.00 54.69 140 SER A N 1
ATOM 1103 C CA . SER A 1 140 ? 21.277 -9.661 0.718 1.00 54.69 140 SER A CA 1
ATOM 1104 C C . SER A 1 140 ? 22.203 -9.086 -0.345 1.00 54.69 140 SER A C 1
ATOM 1106 O O . SER A 1 140 ? 23.380 -8.853 -0.053 1.00 54.69 140 SER A O 1
ATOM 1108 N N . LEU A 1 141 ? 21.692 -8.864 -1.552 1.00 55.91 141 LEU A N 1
ATOM 1109 C CA . LEU A 1 141 ? 22.374 -8.036 -2.538 1.00 55.91 141 LEU A CA 1
ATOM 1110 C C . LEU A 1 141 ? 22.790 -6.727 -1.855 1.00 55.91 141 LEU A C 1
ATOM 1112 O O . LEU A 1 141 ? 21.962 -6.057 -1.240 1.00 55.91 141 LEU A O 1
ATOM 1116 N N . GLU A 1 142 ? 24.076 -6.383 -1.930 1.00 60.97 142 GLU A N 1
ATOM 1117 C CA . GLU A 1 142 ? 24.653 -5.123 -1.435 1.00 60.97 142 GLU A CA 1
ATOM 1118 C C . GLU A 1 142 ? 24.205 -3.930 -2.305 1.00 60.97 142 GLU A C 1
ATOM 1120 O O . GLU A 1 142 ? 24.992 -3.059 -2.667 1.00 60.97 142 GLU A O 1
ATOM 1125 N N . ALA A 1 143 ? 22.939 -3.898 -2.716 1.00 71.31 143 ALA A N 1
ATOM 1126 C CA . ALA A 1 143 ? 22.377 -2.775 -3.442 1.00 71.31 143 ALA A CA 1
ATOM 1127 C C . ALA A 1 143 ? 22.097 -1.642 -2.451 1.00 71.31 143 ALA A C 1
ATOM 1129 O O . ALA A 1 143 ? 21.613 -1.881 -1.348 1.00 71.31 143 ALA A O 1
ATOM 1130 N N . SER A 1 144 ? 22.376 -0.394 -2.830 1.00 84.25 144 SER A N 1
ATOM 1131 C CA . SER A 1 144 ? 21.888 0.758 -2.068 1.00 84.25 144 SER A CA 1
ATOM 1132 C C . SER A 1 144 ? 20.355 0.851 -2.180 1.00 84.25 144 SER A C 1
ATOM 1134 O O . SER A 1 144 ? 19.794 0.397 -3.182 1.00 84.25 144 SER A O 1
ATOM 1136 N N . PRO A 1 145 ? 19.642 1.456 -1.210 1.00 84.75 145 PRO A N 1
ATOM 1137 C CA . PRO A 1 145 ? 18.192 1.656 -1.315 1.00 84.75 145 PRO A CA 1
ATOM 1138 C C . PRO A 1 145 ? 17.770 2.372 -2.607 1.00 84.75 145 PRO A C 1
ATOM 1140 O O . PRO A 1 145 ? 16.741 2.055 -3.193 1.00 84.75 145 PRO A O 1
ATOM 1143 N N . GLN A 1 146 ? 18.596 3.304 -3.092 1.00 86.06 146 GLN A N 1
ATOM 1144 C CA . GLN A 1 146 ? 18.368 4.019 -4.347 1.00 86.06 146 GLN A CA 1
ATOM 1145 C C . GLN A 1 146 ? 18.531 3.106 -5.566 1.00 86.06 146 GLN A C 1
ATOM 1147 O O . GLN A 1 146 ? 17.710 3.169 -6.476 1.00 86.06 146 GLN A O 1
ATOM 1152 N N . ALA A 1 147 ? 19.558 2.250 -5.576 1.00 87.19 147 ALA A N 1
ATOM 1153 C CA . ALA A 1 147 ? 19.760 1.285 -6.653 1.00 87.19 147 ALA A CA 1
ATOM 1154 C C . ALA A 1 147 ? 18.628 0.250 -6.689 1.00 87.19 147 ALA A C 1
ATOM 1156 O O . ALA A 1 147 ? 18.150 -0.086 -7.765 1.00 87.19 147 ALA A O 1
ATOM 1157 N N . TYR A 1 148 ? 18.156 -0.196 -5.520 1.00 87.56 148 TYR A N 1
ATOM 1158 C CA . TYR A 1 148 ? 17.010 -1.100 -5.415 1.00 87.56 148 TYR A CA 1
ATOM 1159 C C . TYR A 1 148 ? 15.731 -0.475 -5.989 1.00 87.56 148 TYR A C 1
ATOM 1161 O O . TYR A 1 148 ? 15.000 -1.136 -6.714 1.00 87.56 148 TYR A O 1
ATOM 1169 N N . GLN A 1 149 ? 15.493 0.814 -5.725 1.00 87.50 149 GLN A N 1
ATOM 1170 C CA . GLN A 1 149 ? 14.333 1.530 -6.262 1.00 87.50 149 GLN A CA 1
ATOM 1171 C C . GLN A 1 149 ? 14.332 1.605 -7.802 1.00 87.50 149 GLN A C 1
ATOM 1173 O O . GLN A 1 149 ? 13.263 1.632 -8.403 1.00 87.50 149 GLN A O 1
ATOM 1178 N N . GLN A 1 150 ? 15.507 1.687 -8.430 1.00 86.56 150 GLN A N 1
ATOM 1179 C CA . GLN A 1 150 ? 15.664 1.862 -9.882 1.00 86.56 150 GLN A CA 1
ATOM 1180 C C . GLN A 1 150 ? 15.924 0.545 -10.630 1.00 86.56 150 GLN A C 1
ATOM 1182 O O . GLN A 1 150 ? 16.087 0.552 -11.852 1.00 86.56 150 GLN A O 1
ATOM 1187 N N . ALA A 1 151 ? 16.014 -0.577 -9.915 1.00 86.00 151 ALA A N 1
ATOM 1188 C CA . ALA A 1 151 ? 16.351 -1.862 -10.504 1.00 86.00 151 ALA A CA 1
ATOM 1189 C C . ALA A 1 151 ? 15.226 -2.345 -11.427 1.00 86.00 151 ALA A C 1
ATOM 1191 O O . ALA A 1 151 ? 14.089 -2.513 -11.003 1.00 86.00 151 ALA A O 1
ATOM 1192 N N . THR A 1 152 ? 15.560 -2.600 -12.690 1.00 85.50 152 THR A N 1
ATOM 1193 C CA . THR A 1 152 ? 14.656 -3.215 -13.665 1.00 85.50 152 THR A CA 1
ATOM 1194 C C . THR A 1 152 ? 15.331 -4.462 -14.248 1.00 85.50 152 THR A C 1
ATOM 1196 O O . THR A 1 152 ? 16.495 -4.387 -14.654 1.00 85.50 152 THR A O 1
ATOM 1199 N N . PRO A 1 153 ? 14.657 -5.628 -14.287 1.00 90.38 153 PRO A N 1
ATOM 1200 C CA . PRO A 1 153 ? 13.339 -5.925 -13.709 1.00 90.38 153 PRO A CA 1
ATOM 1201 C C . PRO A 1 153 ? 13.325 -5.865 -12.168 1.00 90.38 153 PRO A C 1
ATOM 1203 O O . PRO A 1 153 ? 14.350 -6.084 -11.523 1.00 90.38 153 PRO A O 1
ATOM 1206 N N . HIS A 1 154 ? 12.152 -5.607 -11.585 1.00 93.50 154 HIS A N 1
ATOM 1207 C CA . HIS A 1 154 ? 11.954 -5.503 -10.136 1.00 93.50 154 HIS A CA 1
ATOM 1208 C C . HIS A 1 154 ? 12.072 -6.858 -9.440 1.00 93.50 154 HIS A C 1
ATOM 1210 O O . HIS A 1 154 ? 11.606 -7.888 -9.938 1.00 93.50 154 HIS A O 1
ATOM 1216 N N . GLU A 1 155 ? 12.640 -6.865 -8.238 1.00 92.50 155 GLU A N 1
ATOM 1217 C CA . GLU A 1 155 ? 12.653 -8.054 -7.386 1.00 92.50 155 GLU A CA 1
ATOM 1218 C C . GLU A 1 155 ? 11.310 -8.260 -6.680 1.00 92.50 155 GLU A C 1
ATOM 1220 O O . GLU A 1 155 ? 10.623 -7.308 -6.305 1.00 92.50 155 GLU A O 1
ATOM 1225 N N . TRP A 1 156 ? 10.946 -9.523 -6.446 1.00 94.19 156 TRP A N 1
ATOM 1226 C CA . TRP A 1 156 ? 9.779 -9.863 -5.636 1.00 94.19 156 TRP A CA 1
ATOM 1227 C C . TRP A 1 156 ? 10.014 -9.476 -4.164 1.00 94.19 156 TRP A C 1
ATOM 1229 O O . TRP A 1 156 ? 10.918 -10.035 -3.541 1.00 94.19 156 TRP A O 1
ATOM 1239 N N . PRO A 1 157 ? 9.213 -8.558 -3.593 1.00 95.25 157 PRO A N 1
ATOM 1240 C CA . PRO A 1 157 ? 9.460 -8.005 -2.263 1.00 95.25 157 PRO A CA 1
ATOM 1241 C C . PRO A 1 157 ? 8.844 -8.858 -1.145 1.00 95.25 157 PRO A C 1
ATOM 1243 O O . PRO A 1 157 ? 7.938 -9.654 -1.376 1.00 95.25 157 PRO A O 1
ATOM 1246 N N . ASP A 1 158 ? 9.233 -8.624 0.102 1.00 95.38 158 ASP A N 1
ATOM 1247 C CA . ASP A 1 158 ? 8.609 -9.256 1.271 1.00 95.38 158 ASP A CA 1
ATOM 1248 C C . ASP A 1 158 ? 7.180 -8.770 1.491 1.00 95.38 158 ASP A C 1
ATOM 1250 O O . ASP A 1 158 ? 6.323 -9.559 1.896 1.00 95.38 158 ASP A O 1
ATOM 1254 N N . TYR A 1 159 ? 6.938 -7.491 1.186 1.00 97.56 159 TYR A N 1
ATOM 1255 C CA . TYR A 1 159 ? 5.655 -6.808 1.308 1.00 97.56 159 TYR A CA 1
ATOM 1256 C C . TYR A 1 159 ? 5.216 -6.237 -0.048 1.00 97.56 159 TYR A C 1
ATOM 1258 O O . TYR A 1 159 ? 5.936 -5.457 -0.664 1.00 97.56 159 TYR A O 1
ATOM 1266 N N . LEU A 1 160 ? 4.014 -6.584 -0.501 1.00 97.94 160 LEU A N 1
ATOM 1267 C CA . LEU A 1 160 ? 3.335 -5.981 -1.647 1.00 97.94 160 LEU A CA 1
ATOM 1268 C C . LEU A 1 160 ? 2.244 -5.035 -1.152 1.00 97.94 160 LEU A C 1
ATOM 1270 O O . LEU A 1 160 ? 1.361 -5.442 -0.396 1.00 97.94 160 LEU A O 1
ATOM 1274 N N . ILE A 1 161 ? 2.293 -3.785 -1.601 1.00 98.44 161 ILE A N 1
ATOM 1275 C CA . ILE A 1 161 ? 1.377 -2.722 -1.193 1.00 98.44 161 ILE A CA 1
ATOM 1276 C C . ILE A 1 161 ? 0.586 -2.243 -2.404 1.00 98.44 161 ILE A C 1
ATOM 1278 O O . ILE A 1 161 ? 1.168 -1.900 -3.433 1.00 98.44 161 ILE A O 1
ATOM 1282 N N . PHE A 1 162 ? -0.739 -2.199 -2.280 1.00 98.31 162 PHE A N 1
ATOM 1283 C CA . PHE A 1 162 ? -1.631 -1.755 -3.351 1.00 98.31 162 PHE A CA 1
ATOM 1284 C C . PHE A 1 162 ? -2.992 -1.281 -2.818 1.00 98.31 162 PHE A C 1
ATOM 1286 O O . PHE A 1 162 ? -3.359 -1.532 -1.668 1.00 98.31 162 PHE A O 1
ATOM 1293 N N . PHE A 1 163 ? -3.760 -0.587 -3.661 1.00 98.06 163 PHE A N 1
ATOM 1294 C CA . PHE A 1 163 ? -5.137 -0.189 -3.350 1.00 98.06 163 PHE A CA 1
ATOM 1295 C C . PHE A 1 163 ? -6.123 -1.342 -3.550 1.00 98.06 163 PHE A C 1
ATOM 1297 O O . PHE A 1 163 ? -6.000 -2.116 -4.496 1.00 98.06 163 PHE A O 1
ATOM 1304 N N . ALA A 1 164 ? -7.168 -1.404 -2.725 1.00 97.19 164 ALA A N 1
ATOM 1305 C CA . ALA A 1 164 ? -8.165 -2.472 -2.729 1.00 97.19 164 ALA A CA 1
ATOM 1306 C C . ALA A 1 164 ? -8.863 -2.684 -4.080 1.00 97.19 164 ALA A C 1
ATOM 1308 O O . ALA A 1 164 ? -9.321 -3.787 -4.360 1.00 97.19 164 ALA A O 1
ATOM 1309 N N . GLN A 1 165 ? -8.913 -1.677 -4.954 1.00 96.00 165 GLN A N 1
ATOM 1310 C CA . GLN A 1 165 ? -9.418 -1.862 -6.316 1.00 96.00 165 GLN A CA 1
ATOM 1311 C C . GLN A 1 165 ? -8.640 -2.935 -7.109 1.00 96.00 165 GLN A C 1
ATOM 1313 O O . GLN A 1 165 ? -9.229 -3.639 -7.926 1.00 96.00 165 GLN A O 1
ATOM 1318 N N . LEU A 1 166 ? -7.338 -3.090 -6.857 1.00 96.75 166 LEU A N 1
ATOM 1319 C CA . LEU A 1 166 ? -6.470 -4.052 -7.541 1.00 96.75 166 LEU A CA 1
ATOM 1320 C C . LEU A 1 166 ? -6.541 -5.467 -6.923 1.00 96.75 166 LEU A C 1
ATOM 1322 O O . LEU A 1 166 ? -6.074 -6.441 -7.516 1.00 96.75 166 LEU A O 1
ATOM 1326 N N . GLU A 1 167 ? -7.165 -5.603 -5.751 1.00 96.56 167 GLU A N 1
ATOM 1327 C CA . GLU A 1 167 ? -7.259 -6.853 -4.992 1.00 96.56 167 GLU A CA 1
ATOM 1328 C C . GLU A 1 167 ? -7.808 -8.041 -5.812 1.00 96.56 167 GLU A C 1
ATOM 1330 O O . GLU A 1 167 ? -7.162 -9.092 -5.813 1.00 96.56 167 GLU A O 1
ATOM 1335 N N . PRO A 1 168 ? -8.927 -7.929 -6.561 1.00 96.38 168 PRO A N 1
ATOM 1336 C CA . PRO A 1 168 ? -9.458 -9.059 -7.331 1.00 96.38 168 PRO A CA 1
ATOM 1337 C C . PRO A 1 168 ? -8.486 -9.552 -8.410 1.00 96.38 168 PRO A C 1
ATOM 1339 O O . PRO A 1 168 ? -8.374 -10.755 -8.658 1.00 96.38 168 PRO A O 1
ATOM 1342 N N . THR A 1 169 ? -7.763 -8.619 -9.028 1.00 95.44 169 THR A N 1
ATOM 1343 C CA . THR A 1 169 ? -6.790 -8.883 -10.088 1.00 95.44 169 THR A CA 1
ATOM 1344 C C . THR A 1 169 ? -5.578 -9.628 -9.533 1.00 95.44 169 THR A C 1
ATOM 1346 O O . THR A 1 169 ? -5.224 -10.698 -10.034 1.00 95.44 169 THR A O 1
ATOM 1349 N N . LEU A 1 170 ? -4.981 -9.124 -8.448 1.00 95.88 170 LEU A N 1
ATOM 1350 C CA . LEU A 1 170 ? -3.830 -9.775 -7.817 1.00 95.88 170 LEU A CA 1
ATOM 1351 C C . LEU A 1 170 ? -4.192 -11.118 -7.182 1.00 95.88 170 LEU A C 1
ATOM 1353 O O . LEU A 1 170 ? -3.390 -12.044 -7.266 1.00 95.88 170 LEU A O 1
ATOM 1357 N N . HIS A 1 171 ? -5.399 -11.276 -6.621 1.00 95.44 171 HIS A N 1
ATOM 1358 C CA . HIS A 1 171 ? -5.838 -12.568 -6.063 1.00 95.44 171 HIS A CA 1
ATOM 1359 C C . HIS A 1 171 ? -5.870 -13.657 -7.125 1.00 95.44 171 HIS A C 1
ATOM 1361 O O . HIS A 1 171 ? -5.550 -14.804 -6.829 1.00 95.44 171 HIS A O 1
ATOM 1367 N N . SER A 1 172 ? -6.243 -13.314 -8.359 1.00 94.31 172 SER A N 1
ATOM 1368 C CA . SER A 1 172 ? -6.244 -14.261 -9.474 1.00 94.31 172 SER A CA 1
ATOM 1369 C C . SER A 1 172 ? -4.822 -14.691 -9.848 1.00 94.31 172 SER A C 1
ATOM 1371 O O . SER A 1 172 ? -4.535 -15.886 -9.932 1.00 94.31 172 SER A O 1
ATOM 1373 N N . PHE A 1 173 ? -3.911 -13.729 -10.025 1.00 90.81 173 PHE A N 1
ATOM 1374 C CA . PHE A 1 173 ? -2.568 -13.996 -10.554 1.00 90.81 173 PHE A CA 1
ATOM 1375 C C . PHE A 1 173 ? -1.578 -14.524 -9.518 1.00 90.81 173 PHE A C 1
ATOM 1377 O O . PHE A 1 173 ? -0.732 -15.353 -9.845 1.00 90.81 173 PHE A O 1
ATOM 1384 N N . LEU A 1 174 ? -1.699 -14.089 -8.265 1.00 94.06 174 LEU A N 1
ATOM 1385 C CA . LEU A 1 174 ? -0.826 -14.496 -7.165 1.00 94.06 174 LEU A CA 1
ATOM 1386 C C . LEU A 1 174 ? -1.444 -15.608 -6.309 1.00 94.06 174 LEU A C 1
ATOM 1388 O O . LEU A 1 174 ? -0.900 -15.944 -5.260 1.00 94.06 174 LEU A O 1
ATOM 1392 N N . ARG A 1 175 ? -2.534 -16.244 -6.764 1.00 91.81 175 ARG A N 1
ATOM 1393 C CA . ARG A 1 175 ? -3.224 -17.325 -6.038 1.00 91.81 175 ARG A CA 1
ATOM 1394 C C . ARG A 1 175 ? -2.307 -18.478 -5.629 1.00 91.81 175 ARG A C 1
ATOM 1396 O O . ARG A 1 175 ? -2.522 -19.098 -4.593 1.00 91.81 175 ARG A O 1
ATOM 1403 N N . SER A 1 176 ? -1.336 -18.809 -6.478 1.00 90.44 176 SER A N 1
ATOM 1404 C CA . SER A 1 176 ? -0.371 -19.890 -6.248 1.00 90.44 176 SER A CA 1
ATOM 1405 C C . SER A 1 176 ? 0.891 -19.439 -5.509 1.00 90.44 176 SER A C 1
ATOM 1407 O O . SER A 1 176 ? 1.802 -20.243 -5.323 1.00 90.44 176 SER A O 1
ATOM 1409 N N . SER A 1 177 ? 0.982 -18.160 -5.144 1.00 94.56 177 SER A N 1
ATOM 1410 C CA . SER A 1 177 ? 2.109 -17.608 -4.395 1.00 94.56 177 SER A CA 1
ATOM 1411 C C . SER A 1 177 ? 1.933 -17.800 -2.884 1.00 94.56 177 SER A C 1
ATOM 1413 O O . SER A 1 177 ? 0.867 -18.198 -2.414 1.00 94.56 177 SER A O 1
ATOM 1415 N N . SER A 1 178 ? 2.981 -17.489 -2.118 1.00 95.50 178 SER A N 1
ATOM 1416 C CA . SER A 1 178 ? 2.913 -17.430 -0.652 1.00 95.50 178 SER A CA 1
ATOM 1417 C C . SER A 1 178 ? 2.395 -16.089 -0.115 1.00 95.50 178 SER A C 1
ATOM 1419 O O . SER A 1 178 ? 2.270 -15.944 1.103 1.00 95.50 178 SER A O 1
ATOM 1421 N N . TYR A 1 179 ? 2.114 -15.107 -0.979 1.00 97.06 179 TYR A N 1
ATOM 1422 C CA . TYR A 1 179 ? 1.596 -13.816 -0.537 1.00 97.06 179 TYR A CA 1
ATOM 1423 C C . TYR A 1 179 ? 0.192 -13.968 0.040 1.00 97.06 179 TYR A C 1
ATOM 1425 O O . TYR A 1 179 ? -0.687 -14.597 -0.548 1.00 97.06 179 TYR A O 1
ATOM 1433 N N . GLY A 1 180 ? -0.025 -13.343 1.189 1.00 97.25 180 GLY A N 1
ATOM 1434 C CA . GLY A 1 180 ? -1.335 -13.248 1.811 1.00 97.25 180 GLY A CA 1
ATOM 1435 C C . GLY A 1 180 ? -1.481 -11.937 2.558 1.00 97.25 180 GLY A C 1
ATOM 1436 O O . GLY A 1 180 ? -0.490 -11.315 2.936 1.00 97.25 180 GLY A O 1
ATOM 1437 N N . GLU A 1 181 ? -2.726 -11.525 2.786 1.00 97.75 181 GLU A N 1
ATOM 1438 C CA . GLU A 1 181 ? -3.015 -10.316 3.552 1.00 97.75 181 GLU A CA 1
ATOM 1439 C C . GLU A 1 181 ? -2.478 -10.438 4.980 1.00 97.75 181 GLU A C 1
ATOM 1441 O O . GLU A 1 181 ? -2.835 -11.367 5.714 1.00 97.75 181 GLU A O 1
ATOM 1446 N N . CYS A 1 182 ? -1.641 -9.480 5.367 1.00 97.62 182 CYS A N 1
ATOM 1447 C CA . CYS A 1 182 ? -1.152 -9.337 6.735 1.00 97.62 182 CYS A CA 1
ATOM 1448 C C . CYS A 1 182 ? -1.431 -7.961 7.335 1.00 97.62 182 CYS A C 1
ATOM 1450 O O . CYS A 1 182 ? -1.306 -7.788 8.545 1.00 97.62 182 CYS A O 1
ATOM 1452 N N . TRP A 1 183 ? -1.880 -6.996 6.530 1.00 98.06 183 TRP A N 1
ATOM 1453 C CA . TRP A 1 183 ? -2.375 -5.734 7.054 1.00 98.06 183 TRP A CA 1
ATOM 1454 C C . TRP A 1 183 ? -3.297 -5.026 6.058 1.00 98.06 183 TRP A C 1
ATOM 1456 O O . TRP A 1 183 ? -3.162 -5.168 4.843 1.00 98.06 183 TRP A O 1
ATOM 1466 N N . ARG A 1 184 ? -4.240 -4.240 6.579 1.00 97.94 184 ARG A N 1
ATOM 1467 C CA . ARG A 1 184 ? -5.154 -3.397 5.799 1.00 97.94 184 ARG A CA 1
ATOM 1468 C C . ARG A 1 184 ? -5.430 -2.111 6.561 1.00 97.94 184 ARG A C 1
ATOM 1470 O O . ARG A 1 184 ? -5.658 -2.146 7.772 1.00 97.94 184 ARG A O 1
ATOM 1477 N N . THR A 1 185 ? -5.456 -0.989 5.849 1.00 97.38 185 THR A N 1
ATOM 1478 C CA . THR A 1 185 ? -5.754 0.325 6.425 1.00 97.38 185 THR A CA 1
ATOM 1479 C C . THR A 1 185 ? -6.718 1.116 5.569 1.00 97.38 185 THR A C 1
ATOM 1481 O O . THR A 1 185 ? -6.685 1.057 4.338 1.00 97.38 185 THR A O 1
ATOM 1484 N N . TRP A 1 186 ? -7.567 1.887 6.237 1.00 97.00 186 TRP A N 1
ATOM 1485 C CA . TRP A 1 186 ? -8.507 2.748 5.552 1.00 97.00 186 TRP A CA 1
ATOM 1486 C C . TRP A 1 186 ? -7.780 3.909 4.866 1.00 97.00 186 TRP A C 1
ATOM 1488 O O . TRP A 1 186 ? -6.853 4.506 5.423 1.00 97.00 186 TRP A O 1
ATOM 1498 N N . ASN A 1 187 ? -8.204 4.210 3.640 1.00 96.44 187 ASN A N 1
ATOM 1499 C CA . ASN A 1 187 ? -7.588 5.246 2.821 1.00 96.44 187 ASN A CA 1
ATOM 1500 C C . ASN A 1 187 ? -8.543 6.397 2.513 1.00 96.44 187 ASN A C 1
ATOM 1502 O O . ASN A 1 187 ? -8.251 7.540 2.836 1.00 96.44 187 ASN A O 1
ATOM 1506 N N . THR A 1 188 ? -9.669 6.122 1.859 1.00 94.56 188 THR A N 1
ATOM 1507 C CA . THR A 1 188 ? -10.645 7.160 1.518 1.00 94.56 188 THR A CA 1
ATOM 1508 C C . THR A 1 188 ? -12.015 6.560 1.226 1.00 94.56 188 THR A C 1
ATOM 1510 O O . THR A 1 188 ? -12.117 5.435 0.740 1.00 94.56 188 THR A O 1
ATOM 1513 N N . ALA A 1 189 ? -13.083 7.326 1.472 1.00 92.38 189 ALA A N 1
ATOM 1514 C CA . ALA A 1 189 ? -14.433 6.955 1.051 1.00 92.38 189 ALA A CA 1
ATOM 1515 C C . ALA A 1 189 ? -14.655 7.179 -0.455 1.00 92.38 189 ALA A C 1
ATOM 1517 O O . ALA A 1 189 ? -15.500 6.524 -1.059 1.00 92.38 189 ALA A O 1
ATOM 1518 N N . TRP A 1 190 ? -13.905 8.100 -1.066 1.00 90.94 190 TRP A N 1
ATOM 1519 C CA . TRP A 1 190 ? -13.997 8.416 -2.490 1.00 90.94 190 TRP A CA 1
ATOM 1520 C C . TRP A 1 190 ? -12.665 8.943 -3.029 1.00 90.94 190 TRP A C 1
ATOM 1522 O O . TRP A 1 190 ? -11.869 9.524 -2.294 1.00 90.94 190 TRP A O 1
ATOM 1532 N N . HIS A 1 191 ? -12.418 8.721 -4.315 1.00 93.44 191 HIS A N 1
ATOM 1533 C CA . HIS A 1 191 ? -11.259 9.242 -5.035 1.00 93.44 191 HIS A CA 1
ATOM 1534 C C . HIS A 1 191 ? -11.677 9.482 -6.493 1.00 93.44 191 HIS A C 1
ATOM 1536 O O . HIS A 1 191 ? -12.484 8.713 -7.040 1.00 93.44 191 HIS A O 1
ATOM 1542 N N . ASP A 1 192 ? -11.168 10.555 -7.093 1.00 92.69 192 ASP A N 1
ATOM 1543 C CA . ASP A 1 192 ? -11.362 10.892 -8.507 1.00 92.69 192 ASP A CA 1
ATOM 1544 C C . ASP A 1 192 ? -10.716 9.836 -9.417 1.00 92.69 192 ASP A C 1
ATOM 1546 O O . ASP A 1 192 ? -11.413 9.216 -10.220 1.00 92.69 192 ASP A O 1
ATOM 1550 N N . ASP A 1 193 ? -9.435 9.528 -9.203 1.00 94.19 193 ASP A N 1
ATOM 1551 C CA . ASP A 1 193 ? -8.760 8.385 -9.812 1.00 94.19 193 ASP A CA 1
ATOM 1552 C C . ASP A 1 193 ? -9.333 7.060 -9.285 1.00 94.19 193 ASP A C 1
ATOM 1554 O O . ASP A 1 193 ? -9.224 6.719 -8.101 1.00 94.19 193 ASP A O 1
ATOM 1558 N N . SER A 1 194 ? -9.931 6.280 -10.189 1.00 93.56 194 SER A N 1
ATOM 1559 C CA . SER A 1 194 ? -10.464 4.959 -9.862 1.00 93.56 194 SER A CA 1
ATOM 1560 C C . SER A 1 194 ? -9.391 4.024 -9.291 1.00 93.56 194 SER A C 1
ATOM 1562 O O . SER A 1 194 ? -9.707 3.279 -8.361 1.00 93.56 194 SER A O 1
ATOM 1564 N N . ARG A 1 195 ? -8.134 4.165 -9.750 1.00 94.94 195 ARG A N 1
ATOM 1565 C CA . ARG A 1 195 ? -6.943 3.389 -9.349 1.00 94.94 195 ARG A CA 1
ATOM 1566 C C . ARG A 1 195 ? -6.609 3.494 -7.868 1.00 94.94 195 ARG A C 1
ATOM 1568 O O . ARG A 1 195 ? -5.958 2.613 -7.314 1.00 94.94 195 ARG A O 1
ATOM 1575 N N . ARG A 1 196 ? -7.061 4.571 -7.221 1.00 96.06 196 ARG A N 1
ATOM 1576 C CA . ARG A 1 196 ? -6.763 4.917 -5.822 1.00 96.06 196 ARG A CA 1
ATOM 1577 C C . ARG A 1 196 ? -7.952 4.695 -4.881 1.00 96.06 196 ARG A C 1
ATOM 1579 O O . ARG A 1 196 ? -7.959 5.180 -3.748 1.00 96.06 196 ARG A O 1
ATOM 1586 N N . ARG A 1 197 ? -8.994 3.995 -5.344 1.00 94.69 197 ARG A N 1
ATOM 1587 C CA . ARG A 1 197 ? -10.208 3.740 -4.556 1.00 94.69 197 ARG A CA 1
ATOM 1588 C C . ARG A 1 197 ? -10.052 2.563 -3.599 1.00 94.69 197 ARG A C 1
ATOM 1590 O O . ARG A 1 197 ? -9.450 1.539 -3.916 1.00 94.69 197 ARG A O 1
ATOM 1597 N N . GLY A 1 198 ? -10.727 2.702 -2.460 1.00 95.56 198 GLY A N 1
ATOM 1598 C CA . GLY A 1 198 ? -10.747 1.707 -1.398 1.00 95.56 198 GLY A CA 1
ATOM 1599 C C . GLY A 1 198 ? -9.524 1.790 -0.493 1.00 95.56 198 GLY A C 1
ATOM 1600 O O . GLY A 1 198 ? -8.707 2.703 -0.602 1.00 95.56 198 GLY A O 1
ATOM 1601 N N . ASP A 1 199 ? -9.452 0.837 0.427 1.00 97.69 199 ASP A N 1
ATOM 1602 C CA . ASP A 1 199 ? -8.398 0.716 1.432 1.00 97.69 199 ASP A CA 1
ATOM 1603 C C . ASP A 1 199 ? -7.032 0.426 0.801 1.00 97.69 199 ASP A C 1
ATOM 1605 O O . ASP A 1 199 ? -6.942 -0.019 -0.342 1.00 97.69 199 ASP A O 1
ATOM 1609 N N . ILE A 1 200 ? -5.959 0.642 1.557 1.00 98.25 200 ILE A N 1
ATOM 1610 C CA . ILE A 1 200 ? -4.638 0.122 1.194 1.00 98.25 200 ILE A CA 1
ATOM 1611 C C . ILE A 1 200 ? -4.463 -1.233 1.862 1.00 98.25 200 ILE A C 1
ATOM 1613 O O . ILE A 1 200 ? -4.718 -1.396 3.060 1.00 98.25 200 ILE A O 1
ATOM 1617 N N . ILE A 1 201 ? -4.026 -2.201 1.070 1.00 98.38 201 ILE A N 1
ATOM 1618 C CA . ILE A 1 201 ? -3.816 -3.580 1.480 1.00 98.38 201 ILE A CA 1
ATOM 1619 C C . ILE A 1 201 ? -2.324 -3.865 1.399 1.00 98.38 201 ILE A C 1
ATOM 1621 O O . ILE A 1 201 ? -1.656 -3.469 0.443 1.00 98.38 201 ILE A O 1
ATOM 1625 N N . VAL A 1 202 ? -1.819 -4.564 2.410 1.00 98.50 202 VAL A N 1
ATOM 1626 C CA . VAL A 1 202 ? -0.457 -5.079 2.436 1.00 98.50 202 VAL A CA 1
ATOM 1627 C C . VAL A 1 202 ? -0.514 -6.595 2.476 1.00 98.50 202 VAL A C 1
ATOM 1629 O O . VAL A 1 202 ? -1.073 -7.211 3.393 1.00 98.50 202 VAL A O 1
ATOM 1632 N N . TRP A 1 203 ? 0.066 -7.200 1.450 1.00 98.31 203 TRP A N 1
ATOM 1633 C CA . TRP A 1 203 ? 0.325 -8.627 1.398 1.00 98.31 203 TRP A CA 1
ATOM 1634 C C . TRP A 1 203 ? 1.775 -8.895 1.740 1.00 98.31 203 TRP A C 1
ATOM 1636 O O . TRP A 1 203 ? 2.645 -8.152 1.309 1.00 98.31 203 TRP A O 1
ATOM 1646 N N . CYS A 1 204 ? 2.051 -9.967 2.469 1.00 97.56 204 CYS A N 1
ATOM 1647 C CA . CYS A 1 204 ? 3.421 -10.355 2.777 1.00 97.56 204 CYS A CA 1
ATOM 1648 C C . CYS A 1 204 ? 3.645 -11.856 2.666 1.00 97.56 204 CYS A C 1
ATOM 1650 O O . CYS A 1 204 ? 2.691 -12.636 2.629 1.00 97.56 204 CYS A O 1
ATOM 1652 N N . LEU A 1 205 ? 4.915 -12.255 2.598 1.00 95.94 205 LEU A N 1
ATOM 1653 C CA . LEU A 1 205 ? 5.344 -13.654 2.482 1.00 95.94 205 LEU A CA 1
ATOM 1654 C C . LEU A 1 205 ? 5.377 -14.405 3.817 1.00 95.94 205 LEU A C 1
ATOM 1656 O O . LEU A 1 205 ? 5.439 -15.634 3.824 1.00 95.94 205 LEU A O 1
ATOM 1660 N N . ASP A 1 206 ? 5.378 -13.686 4.937 1.00 95.31 206 ASP A N 1
ATOM 1661 C CA . ASP A 1 206 ? 5.555 -14.278 6.257 1.00 95.31 206 ASP A CA 1
ATOM 1662 C C . ASP A 1 206 ? 4.255 -14.919 6.774 1.00 95.31 206 ASP A C 1
ATOM 1664 O O . ASP A 1 206 ? 3.283 -14.216 7.072 1.00 95.31 206 ASP A O 1
ATOM 1668 N N . PRO A 1 207 ? 4.202 -16.256 6.926 1.00 95.06 207 PRO A N 1
ATOM 1669 C CA . PRO A 1 207 ? 2.998 -16.927 7.397 1.00 95.06 207 PRO A CA 1
ATOM 1670 C C . PRO A 1 207 ? 2.646 -16.571 8.847 1.00 95.06 207 PRO A C 1
ATOM 1672 O O . PRO A 1 207 ? 1.479 -16.715 9.227 1.00 95.06 207 PRO A O 1
ATOM 1675 N N . THR A 1 208 ? 3.618 -16.130 9.655 1.00 94.56 208 THR A N 1
ATOM 1676 C CA . THR A 1 208 ? 3.398 -15.749 11.056 1.00 94.56 208 THR A CA 1
ATOM 1677 C C . THR A 1 208 ? 2.645 -14.425 11.145 1.00 94.56 208 THR A C 1
ATOM 1679 O O . THR A 1 208 ? 1.590 -14.384 11.782 1.00 94.56 208 THR A O 1
ATOM 1682 N N . GLU A 1 209 ? 3.081 -13.405 10.403 1.00 95.31 209 GLU A N 1
ATOM 1683 C CA . GLU A 1 209 ? 2.393 -12.113 10.274 1.00 95.31 209 GLU A CA 1
ATOM 1684 C C . GLU A 1 209 ? 0.985 -12.284 9.696 1.00 95.31 209 GLU A C 1
ATOM 1686 O O . GLU A 1 209 ? 0.000 -11.781 10.242 1.00 95.31 209 GLU A O 1
ATOM 1691 N N . GLN A 1 210 ? 0.839 -13.096 8.644 1.00 96.69 210 GLN A N 1
ATOM 1692 C CA . GLN A 1 210 ? -0.482 -13.395 8.091 1.00 96.69 210 GLN A CA 1
ATOM 1693 C C . GLN A 1 210 ? -1.398 -14.096 9.114 1.00 96.69 210 GLN A C 1
ATOM 1695 O O . GLN A 1 210 ? -2.602 -13.831 9.171 1.00 96.69 210 GLN A O 1
ATOM 1700 N N . ALA A 1 211 ? -0.874 -15.0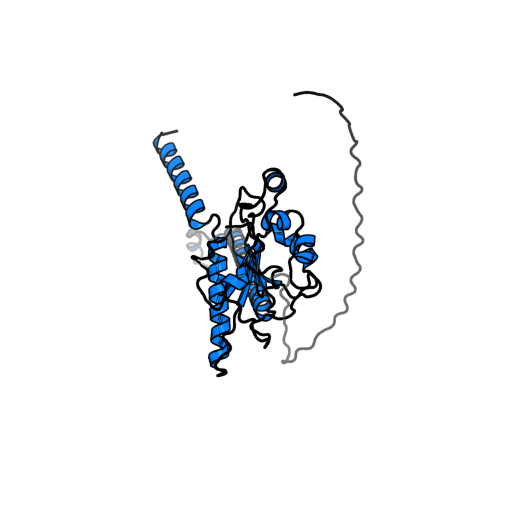27 9.920 1.00 97.12 211 ALA A N 1
ATOM 1701 C CA . ALA A 1 211 ? -1.658 -15.712 10.949 1.00 97.12 211 ALA A CA 1
ATOM 1702 C C . ALA A 1 211 ? -2.052 -14.773 12.093 1.00 97.12 211 ALA A C 1
ATOM 1704 O O . ALA A 1 211 ? -3.212 -14.797 12.525 1.00 97.12 211 ALA A O 1
ATOM 1705 N N . ALA A 1 212 ? -1.125 -13.921 12.533 1.00 96.25 212 ALA A N 1
ATOM 1706 C CA . ALA A 1 212 ? -1.376 -12.882 13.519 1.00 96.25 212 ALA A CA 1
ATOM 1707 C C . ALA A 1 212 ? -2.495 -11.949 13.040 1.00 96.25 212 ALA A C 1
ATOM 1709 O O . ALA A 1 212 ? -3.499 -11.796 13.742 1.00 96.25 212 ALA A O 1
ATOM 1710 N N . TRP A 1 213 ? -2.406 -11.449 11.804 1.00 96.88 213 TRP A N 1
ATOM 1711 C CA . TRP A 1 213 ? -3.437 -10.618 11.182 1.00 96.88 213 TRP A CA 1
ATOM 1712 C C . TRP A 1 213 ? -4.800 -11.303 11.135 1.00 96.88 213 TRP A C 1
ATOM 1714 O O . TRP A 1 213 ? -5.790 -10.767 11.637 1.00 96.88 213 TRP A O 1
ATOM 1724 N N . ARG A 1 214 ? -4.864 -12.531 10.607 1.00 96.75 214 ARG A N 1
ATOM 1725 C CA . ARG A 1 214 ? -6.115 -13.304 10.528 1.00 96.75 214 ARG A CA 1
ATOM 1726 C C . ARG A 1 214 ? -6.752 -13.496 11.907 1.00 96.75 214 ARG A C 1
ATOM 1728 O O . ARG A 1 214 ? -7.972 -13.381 12.042 1.00 96.75 214 ARG A O 1
ATOM 1735 N N . SER A 1 215 ? -5.944 -13.763 12.934 1.00 97.00 215 SER A N 1
ATOM 1736 C CA . SER A 1 215 ? -6.430 -13.930 14.308 1.00 97.00 215 SER A CA 1
ATOM 1737 C C . SER A 1 215 ? -6.971 -12.623 14.900 1.00 97.00 215 SER A C 1
ATOM 1739 O O . SER A 1 215 ? -8.068 -12.617 15.467 1.00 97.00 215 SER A O 1
ATOM 1741 N N . ALA A 1 216 ? -6.261 -11.508 14.701 1.00 96.06 216 ALA A N 1
ATOM 1742 C CA . ALA A 1 216 ? -6.647 -10.189 15.188 1.00 96.06 216 ALA A CA 1
ATOM 1743 C C . ALA A 1 216 ? -7.924 -9.688 14.502 1.00 96.06 216 ALA A C 1
ATOM 1745 O O . ALA A 1 216 ? -8.852 -9.234 15.173 1.00 96.06 216 ALA A O 1
ATOM 1746 N N . THR A 1 217 ? -8.017 -9.841 13.181 1.00 95.31 217 THR A N 1
ATOM 1747 C CA . THR A 1 217 ? -9.203 -9.475 12.399 1.00 95.31 217 THR A CA 1
ATOM 1748 C C . THR A 1 217 ? -10.414 -10.291 12.831 1.00 95.31 217 THR A C 1
ATOM 1750 O O . THR A 1 217 ? -11.461 -9.718 13.132 1.00 95.31 217 THR A O 1
ATOM 1753 N N . ARG A 1 218 ? -10.270 -11.616 12.980 1.00 95.88 218 ARG A N 1
ATOM 1754 C CA . ARG A 1 218 ? -11.356 -12.475 13.476 1.00 95.88 218 ARG A CA 1
ATOM 1755 C C . ARG A 1 218 ? -11.824 -12.050 14.867 1.00 95.88 218 ARG A C 1
ATOM 1757 O O . ARG A 1 218 ? -13.030 -11.999 15.097 1.00 95.88 218 ARG A O 1
ATOM 1764 N N . LYS A 1 219 ? -10.894 -11.738 15.776 1.00 96.62 219 LYS A N 1
ATOM 1765 C CA . LYS A 1 219 ? -11.215 -11.254 17.124 1.00 96.62 219 LYS A CA 1
ATOM 1766 C C . LYS A 1 219 ? -12.029 -9.958 17.069 1.00 96.62 219 LYS A C 1
ATOM 1768 O O . LYS A 1 219 ? -13.113 -9.923 17.638 1.00 96.62 219 LYS A O 1
ATOM 1773 N N . ARG A 1 220 ? -11.582 -8.955 16.305 1.00 94.25 220 ARG A N 1
ATOM 1774 C CA . ARG A 1 220 ? -12.307 -7.681 16.124 1.00 94.25 220 ARG A CA 1
ATOM 1775 C C . ARG A 1 220 ? -13.708 -7.884 15.546 1.00 94.25 220 ARG A C 1
ATOM 1777 O O . ARG A 1 220 ? -14.661 -7.257 15.997 1.00 94.25 220 ARG A O 1
ATOM 1784 N N . THR A 1 221 ? -13.859 -8.769 14.559 1.00 94.31 221 THR A N 1
ATOM 1785 C CA . THR A 1 221 ? -15.175 -9.082 13.982 1.00 94.31 221 THR A CA 1
ATOM 1786 C C . THR A 1 221 ? -16.097 -9.752 14.999 1.00 94.31 221 THR A C 1
ATOM 1788 O O . THR A 1 221 ? -17.285 -9.438 15.030 1.00 94.31 221 THR A O 1
ATOM 1791 N N . LEU A 1 222 ? -15.576 -10.665 15.824 1.00 96.06 222 LEU A N 1
ATOM 1792 C CA . LEU A 1 222 ? -16.350 -11.302 16.891 1.00 96.06 222 LEU A CA 1
ATOM 1793 C C . LEU A 1 222 ? -16.776 -10.279 17.946 1.00 96.06 222 LEU A C 1
ATOM 1795 O O . LEU A 1 222 ? -17.966 -10.168 18.202 1.00 96.06 222 LEU A O 1
ATOM 1799 N N . GLU A 1 223 ? -15.852 -9.457 18.448 1.00 95.81 223 GLU A N 1
ATOM 1800 C CA . GLU A 1 223 ? -16.153 -8.388 19.413 1.00 95.81 223 GLU A CA 1
ATOM 1801 C C . GLU A 1 223 ? -17.209 -7.413 18.875 1.00 95.81 223 GLU A C 1
ATOM 1803 O O . GLU A 1 223 ? -18.144 -7.041 19.581 1.00 95.81 223 GLU A O 1
ATOM 1808 N N . HIS A 1 224 ? -17.119 -7.035 17.596 1.00 94.81 224 HIS A N 1
ATOM 1809 C CA . HIS A 1 224 ? -18.126 -6.187 16.963 1.00 94.81 224 HIS A CA 1
ATOM 1810 C C . HIS A 1 224 ? -19.505 -6.859 16.913 1.00 94.81 224 HIS A C 1
ATOM 1812 O O . HIS A 1 224 ? -20.520 -6.212 17.176 1.00 94.81 224 HIS A O 1
ATOM 1818 N N . ARG A 1 225 ? -19.559 -8.155 16.583 1.00 94.88 225 ARG A N 1
ATOM 1819 C CA . ARG A 1 225 ? -20.809 -8.930 16.561 1.00 94.88 225 ARG A CA 1
ATOM 1820 C C . ARG A 1 225 ? -21.397 -9.102 17.958 1.00 94.88 225 ARG A C 1
ATOM 1822 O O . ARG A 1 225 ? -22.612 -8.978 18.095 1.00 94.88 225 ARG A O 1
ATOM 1829 N N . ASP A 1 226 ? -20.559 -9.330 18.962 1.00 96.31 226 ASP A N 1
ATOM 1830 C CA . ASP A 1 226 ? -20.972 -9.455 20.360 1.00 96.31 226 ASP A CA 1
ATOM 1831 C C . ASP A 1 226 ? -21.554 -8.126 20.861 1.00 96.31 226 ASP A C 1
ATOM 1833 O O . ASP A 1 226 ? -22.683 -8.093 21.343 1.00 96.31 226 ASP A O 1
ATOM 1837 N N . HIS A 1 227 ? -20.888 -6.997 20.594 1.00 95.50 227 HIS A N 1
ATOM 1838 C CA . HIS A 1 227 ? -21.433 -5.670 20.902 1.00 95.50 227 HIS A CA 1
ATOM 1839 C C . HIS A 1 227 ? -22.758 -5.373 20.184 1.00 95.50 227 HIS A C 1
ATOM 1841 O O . HIS A 1 227 ? -23.667 -4.768 20.763 1.00 95.50 227 HIS A O 1
ATOM 1847 N N . GLN A 1 228 ? -22.898 -5.777 18.917 1.00 95.25 228 GLN A N 1
ATOM 1848 C CA . GLN A 1 228 ? -24.170 -5.645 18.202 1.00 95.25 228 GLN A CA 1
ATOM 1849 C C . GLN A 1 228 ? -25.270 -6.498 18.841 1.00 95.25 228 GLN A C 1
ATOM 1851 O O . GLN A 1 228 ? -26.406 -6.028 18.953 1.00 95.25 228 GLN A O 1
ATOM 1856 N N . PHE A 1 229 ? -24.945 -7.722 19.260 1.00 96.44 229 PHE A N 1
ATOM 1857 C CA . PHE A 1 229 ? -25.871 -8.619 19.940 1.00 96.44 229 PHE A CA 1
ATOM 1858 C C . PHE A 1 229 ? -26.323 -8.038 21.281 1.00 96.44 229 PHE A C 1
ATOM 1860 O O . PHE A 1 229 ? -27.528 -7.934 21.513 1.00 96.44 229 PHE A O 1
ATOM 1867 N N . ASP A 1 230 ? -25.394 -7.557 22.105 1.00 95.62 230 ASP A N 1
ATOM 1868 C CA . ASP A 1 230 ? -25.700 -6.927 23.393 1.00 95.62 230 ASP A CA 1
ATOM 1869 C C . ASP A 1 230 ? -26.637 -5.728 23.223 1.00 95.62 230 ASP A C 1
ATOM 1871 O O . ASP A 1 230 ? -27.652 -5.615 23.912 1.00 95.62 230 ASP A O 1
ATOM 1875 N N . ARG A 1 231 ? -26.388 -4.880 22.217 1.00 96.19 231 ARG A N 1
ATOM 1876 C CA . ARG A 1 231 ? -27.271 -3.750 21.888 1.00 96.19 231 ARG A CA 1
ATOM 1877 C C . ARG A 1 231 ? -28.688 -4.204 21.509 1.00 96.19 231 ARG A C 1
ATOM 1879 O O . ARG A 1 231 ? -29.670 -3.543 21.854 1.00 96.19 231 ARG A O 1
ATOM 1886 N N . ILE A 1 232 ? -28.825 -5.318 20.790 1.00 95.69 232 ILE A N 1
ATOM 1887 C CA . ILE A 1 232 ? -30.136 -5.888 20.436 1.00 95.69 232 ILE A CA 1
ATOM 1888 C C . ILE A 1 232 ? -30.829 -6.446 21.685 1.00 95.69 232 ILE A C 1
ATOM 1890 O O . ILE A 1 232 ? -32.012 -6.185 21.903 1.00 95.69 232 ILE A O 1
ATOM 1894 N N . VAL A 1 233 ? -30.104 -7.155 22.549 1.00 95.62 233 VAL A N 1
ATOM 1895 C CA . VAL A 1 233 ? -30.643 -7.679 23.813 1.00 95.62 233 VAL A CA 1
ATOM 1896 C C . VAL A 1 233 ? -31.116 -6.542 24.717 1.00 95.62 233 VAL A C 1
ATOM 1898 O O . VAL A 1 233 ? -32.204 -6.617 25.289 1.00 95.62 233 VAL A O 1
ATOM 1901 N N . GLU A 1 234 ? -30.355 -5.453 24.810 1.00 95.25 234 GLU A N 1
ATOM 1902 C CA . GLU A 1 234 ? -30.743 -4.277 25.587 1.00 95.25 234 GLU A CA 1
ATOM 1903 C C . GLU A 1 234 ? -31.995 -3.589 25.042 1.00 95.25 234 GLU A C 1
ATOM 1905 O O . GLU A 1 234 ? -32.862 -3.190 25.825 1.00 95.25 234 GLU A O 1
ATOM 1910 N N . THR A 1 235 ? -32.125 -3.450 23.719 1.00 95.19 235 THR A N 1
ATOM 1911 C CA . THR A 1 235 ? -33.333 -2.857 23.125 1.00 95.19 235 THR A CA 1
ATOM 1912 C C . THR A 1 235 ? -34.555 -3.745 23.352 1.00 95.19 235 THR A C 1
ATOM 1914 O O . THR A 1 235 ? -35.604 -3.233 23.742 1.00 95.19 235 THR A O 1
ATOM 1917 N N . LEU A 1 236 ? -34.423 -5.071 23.227 1.00 94.56 236 LEU A N 1
ATOM 1918 C CA . LEU A 1 236 ? -35.489 -6.018 23.573 1.00 94.56 236 LEU A CA 1
ATOM 1919 C C . LEU A 1 236 ? -35.859 -5.948 25.057 1.00 94.56 236 LEU A C 1
ATOM 1921 O O . LEU A 1 236 ? -37.040 -5.914 25.382 1.00 94.56 236 LEU A O 1
ATOM 1925 N N . ARG A 1 237 ? -34.879 -5.860 25.963 1.00 92.12 237 ARG A N 1
ATOM 1926 C CA . ARG A 1 237 ? -35.127 -5.718 27.407 1.00 92.12 237 ARG A CA 1
ATOM 1927 C C . ARG A 1 237 ? -35.858 -4.420 27.745 1.00 92.12 237 ARG A C 1
ATOM 1929 O O . ARG A 1 237 ? -36.733 -4.436 28.606 1.00 92.12 237 ARG A O 1
ATOM 1936 N N . LYS A 1 238 ? -35.507 -3.306 27.093 1.00 92.31 238 LYS A N 1
ATOM 1937 C CA . LYS A 1 238 ? -36.178 -2.004 27.275 1.00 92.31 238 LYS A CA 1
ATOM 1938 C C . LYS A 1 238 ? -37.615 -2.014 26.747 1.00 92.31 238 LYS A C 1
ATOM 1940 O O . LYS A 1 238 ? -38.476 -1.387 27.353 1.00 92.31 238 LYS A O 1
ATOM 1945 N N . ASN A 1 239 ? -37.859 -2.729 25.650 1.00 89.44 239 ASN A N 1
ATOM 1946 C CA . ASN A 1 239 ? -39.169 -2.821 25.002 1.00 89.44 239 ASN A CA 1
ATOM 1947 C C . ASN A 1 239 ? -40.028 -3.989 25.507 1.00 89.44 239 ASN A C 1
ATOM 1949 O O . ASN A 1 239 ? -41.203 -4.076 25.152 1.00 89.44 239 ASN A O 1
ATOM 1953 N N . ALA A 1 240 ? -39.466 -4.895 26.313 1.00 83.94 240 ALA A N 1
ATOM 1954 C CA . ALA A 1 240 ? -40.223 -5.966 26.935 1.00 83.94 240 ALA A CA 1
ATOM 1955 C C . ALA A 1 240 ? -41.331 -5.330 27.788 1.00 83.94 240 ALA A C 1
ATOM 1957 O O . ALA A 1 240 ? -41.026 -4.473 28.625 1.00 83.94 240 ALA A O 1
ATOM 1958 N N . PRO A 1 241 ? -42.607 -5.708 27.586 1.00 73.00 241 PRO A N 1
ATOM 1959 C CA . PRO A 1 241 ? -43.702 -5.158 28.363 1.00 73.00 241 PRO A CA 1
ATOM 1960 C C . PRO A 1 241 ? -43.402 -5.430 29.831 1.00 73.00 241 PRO A C 1
ATOM 1962 O O . PRO A 1 241 ? -43.352 -6.582 30.268 1.00 73.00 241 PRO A O 1
ATOM 1965 N N . GLY A 1 242 ? -43.134 -4.363 30.583 1.00 60.75 242 GLY A N 1
ATOM 1966 C CA . GLY A 1 242 ? -42.886 -4.481 32.004 1.00 60.75 242 GLY A CA 1
ATOM 1967 C C . GLY A 1 242 ? -44.063 -5.212 32.633 1.00 60.75 242 GLY A C 1
ATOM 1968 O O . GLY A 1 242 ? -45.214 -4.796 32.471 1.00 60.75 242 GLY A O 1
ATOM 1969 N N . GLN A 1 243 ? -43.783 -6.272 33.395 1.00 54.78 243 GLN A N 1
ATOM 1970 C CA . GLN A 1 243 ? -44.660 -6.596 34.508 1.00 54.78 243 GLN A CA 1
ATOM 1971 C C . GLN A 1 243 ? -44.928 -5.280 35.238 1.00 54.78 243 GLN A C 1
ATOM 1973 O O . GLN A 1 243 ? -43.984 -4.605 35.656 1.00 54.78 243 GLN A O 1
ATOM 1978 N N . ARG A 1 244 ? -46.206 -4.882 35.280 1.00 45.31 244 ARG A N 1
ATOM 1979 C CA . ARG A 1 244 ? -46.695 -3.677 35.951 1.00 45.31 244 ARG A CA 1
ATOM 1980 C C . ARG A 1 244 ? -45.919 -3.497 37.255 1.00 45.31 244 ARG A C 1
ATOM 1982 O O . ARG A 1 244 ? -46.109 -4.277 38.185 1.00 45.31 244 ARG A O 1
ATOM 1989 N N . LYS A 1 245 ? -45.054 -2.480 37.337 1.00 48.97 245 LYS A N 1
ATOM 1990 C CA . LYS A 1 245 ? -44.553 -2.033 38.638 1.00 48.97 245 LYS A CA 1
ATOM 1991 C C . LYS A 1 245 ? -45.793 -1.609 39.419 1.00 48.97 245 LYS A C 1
ATOM 1993 O O . LYS A 1 245 ? -46.492 -0.689 38.995 1.00 48.97 245 LYS A O 1
ATOM 1998 N N . SER A 1 246 ? -46.119 -2.343 40.480 1.00 44.78 246 SER A N 1
ATOM 1999 C CA . SER A 1 246 ? -47.275 -2.048 41.320 1.00 44.78 246 SER A CA 1
ATOM 2000 C C . SER A 1 246 ? -47.186 -0.599 41.797 1.00 44.78 246 SER A C 1
ATOM 2002 O O . SER A 1 246 ? -46.160 -0.188 42.343 1.00 44.78 246 SER A O 1
ATOM 2004 N N . SER A 1 247 ? -48.257 0.156 41.570 1.00 46.78 247 SER A N 1
ATOM 2005 C CA . SER A 1 247 ? -48.443 1.522 42.057 1.00 46.78 247 SER A CA 1
ATOM 2006 C C . SER A 1 247 ? -48.129 1.624 43.564 1.00 46.78 247 SER A C 1
ATOM 2008 O O . SER A 1 247 ? -48.447 0.690 44.311 1.00 46.78 247 SER A O 1
ATOM 2010 N N . PRO A 1 248 ? -47.566 2.748 44.056 1.00 50.72 248 PRO A N 1
ATOM 2011 C CA . PRO A 1 248 ? -47.337 2.976 45.489 1.00 50.72 248 PRO A CA 1
ATOM 2012 C C . PRO A 1 248 ? -48.605 2.826 46.348 1.00 50.72 248 PRO A C 1
ATOM 2014 O O . PRO A 1 248 ? -48.516 2.519 47.535 1.00 50.72 248 PRO A O 1
ATOM 2017 N N . TRP A 1 249 ? -49.785 2.981 45.739 1.00 43.34 249 TRP A N 1
ATOM 2018 C CA . TRP A 1 249 ? -51.088 2.880 46.400 1.00 43.34 249 TRP A CA 1
ATOM 2019 C C . TRP A 1 249 ? -51.520 1.451 46.743 1.00 43.34 249 TRP A C 1
ATOM 2021 O O . TRP A 1 249 ? -52.359 1.260 47.616 1.00 43.34 249 TRP A O 1
ATOM 2031 N N . THR A 1 250 ? -50.905 0.431 46.143 1.00 44.16 250 THR A N 1
ATOM 2032 C CA . THR A 1 250 ? -51.194 -0.977 46.481 1.00 44.16 250 THR A CA 1
ATOM 2033 C C . THR A 1 250 ? -50.548 -1.440 47.795 1.00 44.16 250 THR A C 1
ATOM 2035 O O . THR A 1 250 ? -50.767 -2.571 48.213 1.00 44.16 250 THR A O 1
ATOM 2038 N N . ARG A 1 251 ? -49.767 -0.582 48.472 1.00 41.62 251 ARG A N 1
ATOM 2039 C CA . ARG A 1 251 ? -49.117 -0.898 49.758 1.00 41.62 251 ARG A CA 1
ATOM 2040 C C . ARG A 1 251 ? -50.026 -0.673 50.978 1.00 41.62 251 ARG A C 1
ATOM 2042 O O . ARG A 1 251 ? -49.710 -1.164 52.053 1.00 41.62 251 ARG A O 1
ATOM 2049 N N . TRP A 1 252 ? -51.144 0.040 50.826 1.00 40.66 252 TRP A N 1
ATOM 2050 C CA . TRP A 1 252 ? -52.004 0.427 51.956 1.00 40.66 252 TRP A CA 1
ATOM 2051 C C . TRP A 1 252 ? -53.169 -0.531 52.248 1.00 40.66 252 TRP A C 1
ATOM 2053 O O . TRP A 1 252 ? -53.856 -0.343 53.245 1.00 40.66 252 TRP A O 1
ATOM 2063 N N . THR A 1 253 ? -53.384 -1.582 51.448 1.00 43.00 253 THR A N 1
ATOM 2064 C CA . THR A 1 253 ? -54.513 -2.516 51.652 1.00 43.00 253 THR A CA 1
ATOM 2065 C C . THR A 1 253 ? -54.114 -3.946 52.023 1.00 43.00 253 THR A C 1
ATOM 2067 O O . THR A 1 253 ? -54.980 -4.808 52.130 1.00 43.00 253 THR A O 1
ATOM 2070 N N . SER A 1 254 ? -52.834 -4.226 52.285 1.00 38.59 254 SER A N 1
ATOM 2071 C CA . SER A 1 254 ? -52.364 -5.579 52.625 1.00 38.59 254 SER A CA 1
ATOM 2072 C C . SER A 1 254 ? -51.784 -5.686 54.040 1.00 38.59 254 SER A C 1
ATOM 2074 O O . SER A 1 254 ? -50.712 -6.258 54.229 1.00 38.59 254 SER A O 1
ATOM 2076 N N . SER A 1 255 ? -52.474 -5.136 55.042 1.00 39.22 255 SER A N 1
ATOM 2077 C CA . SER A 1 255 ? -52.178 -5.375 56.466 1.00 39.22 255 SER A CA 1
ATOM 2078 C C . SER A 1 255 ? -53.013 -6.502 57.092 1.00 39.22 255 SER A C 1
ATOM 2080 O O . SER A 1 255 ? -52.873 -6.765 58.281 1.00 39.22 255 SER A O 1
ATOM 2082 N N . LEU A 1 256 ? -53.832 -7.228 56.322 1.00 44.03 256 LEU A N 1
ATOM 2083 C CA . LEU A 1 256 ? -54.632 -8.348 56.834 1.00 44.03 256 LEU A CA 1
ATOM 2084 C C . LEU A 1 256 ? -54.684 -9.512 55.837 1.00 44.03 256 LEU A C 1
ATOM 2086 O O . LEU A 1 256 ? -55.671 -9.718 55.141 1.00 44.03 256 LEU A O 1
ATOM 2090 N N . SER A 1 257 ? -53.590 -10.263 55.737 1.00 36.53 257 SER A N 1
ATOM 2091 C CA . SER A 1 257 ? -53.591 -11.725 55.547 1.00 36.53 257 SER A CA 1
ATOM 2092 C C . SER A 1 257 ? -52.160 -12.205 55.328 1.00 36.53 257 SER A C 1
ATOM 2094 O O . SER A 1 257 ? -51.503 -11.889 54.340 1.00 36.53 257 SER A O 1
ATOM 2096 N N . GLY A 1 258 ? -51.656 -12.971 56.293 1.00 39.34 258 GLY A N 1
ATOM 2097 C CA . GLY A 1 258 ? -50.392 -13.670 56.148 1.00 39.34 258 GLY A CA 1
ATOM 2098 C C . GLY A 1 258 ? -50.502 -14.768 55.096 1.00 39.34 258 GLY A C 1
ATOM 2099 O O . GLY A 1 258 ? -51.445 -15.556 55.122 1.00 39.34 258 GLY A O 1
ATOM 2100 N N . ARG A 1 259 ? -49.511 -14.836 54.205 1.00 33.16 259 ARG A N 1
ATOM 2101 C CA . ARG A 1 259 ? -48.924 -16.082 53.695 1.00 33.16 259 ARG A CA 1
ATOM 2102 C C . ARG A 1 259 ? -47.689 -15.768 52.859 1.00 33.16 259 ARG A C 1
ATOM 2104 O O . ARG A 1 259 ? -47.742 -15.079 51.847 1.00 33.16 259 ARG A O 1
ATOM 2111 N N . SER A 1 260 ? -46.574 -16.305 53.323 1.00 39.38 260 SER A N 1
ATOM 2112 C CA . SER A 1 260 ? -45.294 -16.380 52.640 1.00 39.38 260 SER A CA 1
ATOM 2113 C C . SER A 1 260 ? -45.425 -17.230 51.373 1.00 39.38 260 SER A C 1
ATOM 2115 O O . SER A 1 260 ? -45.869 -18.373 51.457 1.00 39.38 260 SER A O 1
ATOM 2117 N N . ALA A 1 261 ? -44.993 -16.714 50.223 1.00 32.38 261 ALA A N 1
ATOM 2118 C CA . ALA A 1 261 ? -44.541 -17.533 49.099 1.00 32.38 261 ALA A CA 1
ATOM 2119 C C . ALA A 1 261 ? -43.628 -16.700 48.189 1.00 32.38 261 ALA A C 1
ATOM 2121 O O . ALA A 1 261 ? -44.068 -15.827 47.443 1.00 32.38 261 ALA A O 1
ATOM 2122 N N . SER A 1 262 ? -42.331 -16.972 48.280 1.00 36.88 262 SER A N 1
ATOM 2123 C CA . SER A 1 262 ? -41.295 -16.505 47.368 1.00 36.88 262 SER A CA 1
ATOM 2124 C C . SER A 1 262 ? -41.476 -17.158 45.995 1.00 36.88 262 SER A C 1
ATOM 2126 O O . SER A 1 262 ? -41.273 -18.356 45.829 1.00 36.88 262 SER A O 1
ATOM 2128 N N . SER A 1 263 ? -41.833 -16.357 44.994 1.00 32.94 263 SER A N 1
ATOM 2129 C CA . SER A 1 263 ? -41.829 -16.758 43.585 1.00 32.94 263 SER A CA 1
ATOM 2130 C C . SER A 1 263 ? -40.601 -16.154 42.905 1.00 32.94 263 SER A C 1
ATOM 2132 O O . SER A 1 263 ? -40.641 -15.030 42.403 1.00 32.94 263 SER A O 1
ATOM 2134 N N . THR A 1 264 ? -39.491 -16.890 42.894 1.00 31.25 264 THR A N 1
ATOM 2135 C CA . THR A 1 264 ? -38.353 -16.613 42.013 1.00 31.25 264 THR A CA 1
ATOM 2136 C C . THR A 1 264 ? -38.729 -17.005 40.586 1.00 31.25 264 THR A C 1
ATOM 2138 O O . THR A 1 264 ? -38.850 -18.181 40.251 1.00 31.25 264 THR A O 1
ATOM 2141 N N . TRP A 1 265 ? -38.928 -16.006 39.729 1.00 34.44 265 TRP A N 1
ATOM 2142 C CA . TRP A 1 265 ? -39.133 -16.215 38.300 1.00 34.44 265 TRP A CA 1
ATOM 2143 C C . TRP A 1 265 ? -37.791 -16.577 37.654 1.00 34.44 265 TRP A C 1
ATOM 2145 O O . TRP A 1 265 ? -36.960 -15.705 37.408 1.00 34.44 265 TRP A O 1
ATOM 2155 N N . SER A 1 266 ? -37.564 -17.858 37.368 1.00 37.84 266 SER A N 1
ATOM 2156 C CA . SER A 1 266 ? -36.447 -18.307 36.534 1.00 37.84 266 SER A CA 1
ATOM 2157 C C . SER A 1 266 ? -36.903 -18.411 35.078 1.00 37.84 266 SER A C 1
ATOM 2159 O O . SER A 1 266 ? -37.658 -19.299 34.685 1.00 37.84 266 SER A O 1
ATOM 2161 N N . TRP A 1 267 ? -36.469 -17.457 34.258 1.00 43.31 267 TRP A N 1
ATOM 2162 C CA . TRP A 1 267 ? -36.566 -17.571 32.804 1.00 43.31 267 TRP A CA 1
ATOM 2163 C C . TRP A 1 267 ? -35.457 -18.528 32.345 1.00 43.31 267 TRP A C 1
ATOM 2165 O O . TRP A 1 267 ? -34.294 -18.297 32.667 1.00 43.31 267 TRP A O 1
ATOM 2175 N N . SER A 1 268 ? -35.809 -19.614 31.654 1.00 50.00 268 SER A N 1
ATOM 2176 C CA . SER A 1 268 ? -34.851 -20.574 31.078 1.00 50.00 268 SER A CA 1
ATOM 2177 C C . SER A 1 268 ? -35.061 -20.669 29.570 1.00 50.00 268 SER A C 1
ATOM 2179 O O . SER A 1 268 ? -36.195 -20.588 29.090 1.00 50.00 268 SER A O 1
ATOM 2181 N N . TRP A 1 269 ? -33.966 -20.778 28.817 1.00 49.00 269 TRP A N 1
ATOM 2182 C CA . TRP A 1 269 ? -33.995 -20.732 27.351 1.00 49.00 269 TRP A CA 1
ATOM 2183 C C . TRP A 1 269 ? -34.413 -22.090 26.750 1.00 49.00 269 TRP A C 1
ATOM 2185 O O . TRP A 1 269 ? -34.065 -23.136 27.300 1.00 49.00 269 TRP A O 1
ATOM 2195 N N . PRO A 1 270 ? -35.081 -22.136 25.578 1.00 48.03 270 PRO A N 1
ATOM 2196 C CA . PRO A 1 270 ? -35.594 -23.387 24.997 1.00 48.03 270 PRO A CA 1
ATOM 2197 C C . PRO A 1 270 ? -34.524 -24.417 24.585 1.00 48.03 270 PRO A C 1
ATOM 2199 O O . PRO A 1 270 ? -34.852 -25.574 24.338 1.00 48.03 270 PRO A O 1
ATOM 2202 N N . TRP A 1 271 ? -33.249 -24.025 24.503 1.00 57.03 271 TRP A N 1
ATOM 2203 C CA . TRP A 1 271 ? -32.114 -24.913 24.198 1.00 57.03 271 TRP A CA 1
ATOM 2204 C C . TRP A 1 271 ? -31.194 -25.160 25.400 1.00 57.03 271 TRP A C 1
ATOM 2206 O O . TRP A 1 271 ? -30.082 -25.676 25.247 1.00 57.03 271 TRP A O 1
ATOM 2216 N N . GLU A 1 272 ? -31.638 -24.815 26.606 1.00 42.34 272 GLU A N 1
ATOM 2217 C CA . GLU A 1 272 ? -30.882 -25.042 27.829 1.00 42.34 272 GLU A CA 1
ATOM 2218 C C . GLU A 1 272 ? -30.824 -26.549 28.132 1.00 42.34 272 GLU A C 1
ATOM 2220 O O . GLU A 1 272 ? -31.736 -27.155 28.700 1.00 42.34 272 GLU A O 1
ATOM 2225 N N . ARG A 1 273 ? -29.740 -27.201 27.686 1.00 45.84 273 ARG A N 1
ATOM 2226 C CA . ARG A 1 273 ? -29.479 -28.614 27.982 1.00 45.84 273 ARG A CA 1
ATOM 2227 C C . ARG A 1 273 ? -29.320 -28.780 29.492 1.00 45.84 273 ARG A C 1
ATOM 2229 O O . ARG A 1 273 ? -28.256 -28.502 30.043 1.00 45.84 273 ARG A O 1
ATOM 2236 N N . ARG A 1 274 ? -30.354 -29.304 30.154 1.00 43.00 274 ARG A N 1
ATOM 2237 C CA . ARG A 1 274 ? -30.272 -29.752 31.549 1.00 43.00 274 ARG A CA 1
ATOM 2238 C C . ARG A 1 274 ? -29.200 -30.837 31.678 1.00 43.00 274 ARG A C 1
ATOM 2240 O O . ARG A 1 274 ? -29.397 -31.972 31.249 1.00 43.00 274 ARG A O 1
ATOM 2247 N N . ARG A 1 275 ? -28.067 -30.491 32.290 1.00 39.69 275 ARG A N 1
ATOM 2248 C CA . ARG A 1 275 ? -27.071 -31.456 32.766 1.00 39.69 275 ARG A CA 1
ATOM 2249 C C . ARG A 1 275 ? -27.560 -32.002 34.104 1.00 39.69 275 ARG A C 1
ATOM 2251 O O . ARG A 1 275 ? -27.642 -31.258 35.074 1.00 39.69 275 ARG A O 1
ATOM 2258 N N . ARG A 1 276 ? -27.913 -33.286 34.156 1.00 37.53 276 ARG A N 1
ATOM 2259 C CA . ARG A 1 276 ? -28.216 -33.986 35.410 1.00 37.53 276 ARG A CA 1
ATOM 2260 C C . ARG A 1 276 ? -27.009 -34.855 35.749 1.00 37.53 276 ARG A C 1
ATOM 2262 O O . ARG A 1 276 ? -26.686 -35.757 34.983 1.00 37.53 276 ARG A O 1
ATOM 2269 N N . SER A 1 277 ? -26.318 -34.540 36.841 1.00 38.34 277 SER A N 1
ATOM 2270 C CA . SER A 1 277 ? -25.299 -35.415 37.415 1.00 38.34 277 SER A CA 1
ATOM 2271 C C . SER A 1 277 ? -25.980 -36.455 38.304 1.00 38.34 277 SER A C 1
ATOM 2273 O O . SER A 1 277 ? -26.890 -36.140 39.071 1.00 38.34 277 SER A O 1
ATOM 2275 N N . TRP A 1 278 ? -25.542 -37.705 38.194 1.00 39.31 278 TRP A N 1
ATOM 2276 C CA . TRP A 1 278 ? -25.829 -38.745 39.173 1.00 39.31 278 TRP A CA 1
ATOM 2277 C C . TRP A 1 278 ? -24.501 -39.447 39.451 1.00 39.31 278 TRP A C 1
ATOM 2279 O O . TRP A 1 278 ? -23.881 -39.963 38.526 1.00 39.31 278 TRP A O 1
ATOM 2289 N N . PHE A 1 279 ? -24.012 -39.333 40.689 1.00 39.66 279 PHE A N 1
ATOM 2290 C CA . PHE A 1 279 ? -22.750 -39.919 41.165 1.00 39.66 279 PHE A CA 1
ATOM 2291 C C . PHE A 1 279 ? -21.512 -39.699 40.266 1.00 39.66 279 PHE A C 1
ATOM 2293 O O . PHE A 1 279 ? -20.756 -40.620 39.987 1.00 39.66 279 PHE A O 1
ATOM 2300 N N . GLY A 1 280 ? -21.273 -38.456 39.831 1.00 47.28 280 GLY A N 1
ATOM 2301 C CA . GLY A 1 280 ? -19.933 -38.007 39.419 1.00 47.28 280 GLY A CA 1
ATOM 2302 C C . GLY A 1 280 ? -19.333 -38.561 38.117 1.00 47.28 280 GLY A C 1
ATOM 2303 O O . GLY A 1 280 ? -18.220 -38.164 37.788 1.00 47.28 280 GLY A O 1
ATOM 2304 N N . ILE A 1 281 ? -20.027 -39.395 37.337 1.00 40.88 281 ILE A N 1
ATOM 2305 C CA . ILE A 1 281 ? -19.490 -39.945 36.076 1.00 40.88 281 ILE A CA 1
ATOM 2306 C C . ILE A 1 281 ? -20.381 -39.535 34.893 1.00 40.88 281 ILE A C 1
ATOM 2308 O O . ILE A 1 281 ? -21.590 -39.760 34.894 1.00 40.88 281 ILE A O 1
ATOM 2312 N N . GLN A 1 282 ? -19.783 -38.904 33.874 1.00 44.56 282 GLN A N 1
ATOM 2313 C CA . GLN A 1 282 ? -20.447 -38.532 32.619 1.00 44.56 282 GLN A CA 1
ATOM 2314 C C . GLN A 1 282 ? -20.342 -39.681 31.607 1.00 44.56 282 GLN A C 1
ATOM 2316 O O . GLN A 1 282 ? -19.238 -40.072 31.241 1.00 44.56 282 GLN A O 1
ATOM 2321 N N . LEU A 1 283 ? -21.474 -40.178 31.100 1.00 36.62 283 LEU A N 1
ATOM 2322 C CA . LEU A 1 283 ? -21.518 -41.094 29.954 1.00 36.62 283 LEU A CA 1
ATOM 2323 C C . LEU A 1 283 ? -22.374 -40.492 28.825 1.00 36.62 283 LEU A C 1
ATOM 2325 O O . LEU A 1 283 ? -23.454 -39.955 29.098 1.00 36.62 283 LEU A O 1
ATOM 2329 N N . PRO A 1 284 ? -21.933 -40.560 27.554 1.00 34.84 284 PRO A N 1
ATOM 2330 C CA . PRO A 1 284 ? -22.699 -40.040 26.431 1.00 34.84 284 PRO A CA 1
ATOM 2331 C C . PRO A 1 284 ? -23.841 -40.999 26.071 1.00 34.84 284 PRO A C 1
ATOM 2333 O O . PRO A 1 284 ? -23.615 -42.120 25.626 1.00 34.84 284 PRO A O 1
ATOM 2336 N N . VAL A 1 285 ? -25.089 -40.547 26.209 1.00 39.50 285 VAL A N 1
ATOM 2337 C CA . VAL A 1 285 ? -26.247 -41.280 25.678 1.00 39.50 285 VAL A CA 1
ATOM 2338 C C . VAL A 1 285 ? -26.390 -40.959 24.190 1.00 39.50 285 VAL A C 1
ATOM 2340 O O . VAL A 1 285 ? -26.883 -39.896 23.810 1.00 39.50 285 VAL A O 1
ATOM 2343 N N . TRP A 1 286 ? -25.971 -41.893 23.338 1.00 40.69 286 TRP A N 1
ATOM 2344 C CA . TRP A 1 286 ? -26.344 -41.922 21.925 1.00 40.69 286 TRP A CA 1
ATOM 2345 C C . TRP A 1 286 ? -27.825 -42.304 21.809 1.00 40.69 286 TRP A C 1
ATOM 2347 O O . TRP A 1 286 ? -28.187 -43.476 21.895 1.00 40.69 286 TRP A O 1
ATOM 2357 N N . LYS A 1 287 ? -28.705 -41.322 21.594 1.00 34.69 287 LYS A N 1
ATOM 2358 C CA . LYS A 1 287 ? -30.049 -41.593 21.069 1.00 34.69 287 LYS A CA 1
ATOM 2359 C C . LYS A 1 287 ? -30.019 -41.468 19.550 1.00 34.69 287 LYS A C 1
ATOM 2361 O O . LYS A 1 287 ? -29.948 -40.366 19.013 1.00 34.69 287 LYS A O 1
ATOM 2366 N N . LYS A 1 288 ? -30.113 -42.615 18.870 1.00 42.09 288 LYS A N 1
ATOM 2367 C CA . LYS A 1 288 ? -30.568 -42.690 17.478 1.00 42.09 288 LYS A CA 1
ATOM 2368 C C . LYS A 1 288 ? -31.981 -42.105 17.429 1.00 42.09 288 LYS A C 1
ATOM 2370 O O . LYS A 1 288 ? -32.898 -42.673 18.013 1.00 42.09 288 LYS A O 1
ATOM 2375 N N . SER A 1 289 ? -32.138 -40.961 16.775 1.00 36.91 289 SER A N 1
ATOM 2376 C CA . SER A 1 289 ? -33.441 -40.381 16.456 1.00 36.91 289 SER A CA 1
ATOM 2377 C C . SER A 1 289 ? -33.560 -40.344 14.944 1.00 36.91 289 SER A C 1
ATOM 2379 O O . SER A 1 289 ? -32.888 -39.558 14.282 1.00 36.91 289 SER A O 1
ATOM 2381 N N . SER A 1 290 ? -34.392 -41.235 14.417 1.00 39.38 290 SER A N 1
ATOM 2382 C CA . SER A 1 290 ? -34.877 -41.235 13.044 1.00 39.38 290 SER A CA 1
ATOM 2383 C C . SER A 1 290 ? -35.624 -39.930 12.771 1.00 39.38 290 SER A C 1
ATOM 2385 O O . SER A 1 290 ? -36.706 -39.713 13.313 1.00 39.38 290 SER A O 1
ATOM 2387 N N . TRP A 1 291 ? -35.049 -39.066 11.942 1.00 31.23 291 TRP A N 1
ATOM 2388 C CA . TRP A 1 291 ? -35.752 -37.916 11.387 1.00 31.23 291 TRP A CA 1
ATOM 2389 C C . TRP A 1 291 ? -36.118 -38.231 9.941 1.00 31.23 291 TRP A C 1
ATOM 2391 O O . TRP A 1 291 ? -35.254 -38.301 9.070 1.00 31.23 291 TRP A O 1
ATOM 2401 N N . THR A 1 292 ? -37.406 -38.448 9.694 1.00 39.78 292 THR A N 1
ATOM 2402 C CA . THR A 1 292 ? -37.997 -38.377 8.357 1.00 39.78 292 THR A CA 1
ATOM 2403 C C . THR A 1 292 ? -38.004 -36.916 7.911 1.00 39.78 292 THR A C 1
ATOM 2405 O O . THR A 1 292 ? -38.529 -36.056 8.619 1.00 39.78 292 THR A O 1
ATOM 2408 N N . LEU A 1 293 ? -37.404 -36.631 6.754 1.00 35.12 293 LEU A N 1
ATOM 2409 C CA . LEU A 1 293 ? -37.429 -35.309 6.122 1.00 35.12 293 LEU A CA 1
ATOM 2410 C C . LEU A 1 293 ? -38.882 -34.904 5.799 1.00 35.12 293 LEU A C 1
ATOM 2412 O O . LEU A 1 293 ? -39.614 -35.727 5.245 1.00 35.12 293 LEU A O 1
ATOM 2416 N N . PRO A 1 294 ? -39.318 -33.661 6.071 1.00 33.44 294 PRO A N 1
ATOM 2417 C CA . PRO A 1 294 ? -40.582 -33.170 5.546 1.00 33.44 294 PRO A CA 1
ATOM 2418 C C . PRO A 1 294 ? -40.435 -32.910 4.042 1.00 33.44 294 PRO A C 1
ATOM 2420 O O . PRO A 1 294 ? -39.589 -32.126 3.612 1.00 33.44 294 PRO A O 1
ATOM 2423 N N . THR A 1 295 ? -41.272 -33.560 3.236 1.00 34.72 295 THR A N 1
ATOM 2424 C CA . THR A 1 295 ? -41.427 -33.282 1.805 1.00 34.72 295 THR A CA 1
ATOM 2425 C C . THR A 1 295 ? -41.968 -31.871 1.600 1.00 34.72 295 THR A C 1
ATOM 2427 O O . THR A 1 295 ? -43.082 -31.553 2.016 1.00 34.72 295 THR A O 1
ATOM 2430 N N . TRP A 1 296 ? -41.174 -31.022 0.953 1.00 32.78 296 TRP A N 1
ATOM 2431 C CA . TRP A 1 296 ? -41.520 -29.640 0.639 1.00 32.78 296 TRP A CA 1
ATOM 2432 C C . TRP A 1 296 ? -42.280 -29.593 -0.694 1.00 32.78 296 TRP A C 1
ATOM 2434 O O . TRP A 1 296 ? -41.704 -29.813 -1.760 1.00 32.78 296 TRP A O 1
ATOM 2444 N N . THR A 1 297 ? -43.587 -29.337 -0.655 1.00 41.12 297 THR A N 1
ATOM 2445 C CA . THR A 1 297 ? -44.381 -29.063 -1.860 1.00 41.12 297 THR A CA 1
ATOM 2446 C C . THR A 1 297 ? -44.296 -27.579 -2.200 1.00 41.12 297 THR A C 1
ATOM 2448 O O . THR A 1 297 ? -44.789 -26.734 -1.453 1.00 41.12 297 THR A O 1
ATOM 2451 N N . TRP A 1 298 ? -43.678 -27.267 -3.338 1.00 37.09 298 TRP A N 1
ATOM 2452 C CA . TRP A 1 298 ? -43.585 -25.919 -3.898 1.00 37.09 298 TRP A CA 1
ATOM 2453 C C . TRP A 1 298 ? -44.973 -25.332 -4.215 1.00 37.09 298 TRP A C 1
ATOM 2455 O O . TRP A 1 298 ? -45.774 -26.004 -4.874 1.00 37.09 298 TRP A O 1
ATOM 2465 N N . PRO A 1 299 ? -45.272 -24.069 -3.854 1.00 37.53 299 PRO A N 1
ATOM 2466 C CA . PRO A 1 299 ? -46.448 -23.384 -4.370 1.00 37.53 299 PRO A CA 1
ATOM 2467 C C . PRO A 1 299 ? -46.240 -23.049 -5.852 1.00 37.53 299 PRO A C 1
ATOM 2469 O O . PRO A 1 299 ? -45.248 -22.431 -6.241 1.00 37.53 299 PRO A O 1
ATOM 2472 N N . LYS A 1 300 ? -47.195 -23.465 -6.688 1.00 34.34 300 LYS A N 1
ATOM 2473 C CA . LYS A 1 300 ? -47.239 -23.180 -8.125 1.00 34.34 300 LYS A CA 1
ATOM 2474 C C . LYS A 1 300 ? -47.212 -21.668 -8.383 1.00 34.34 300 LYS A C 1
ATOM 2476 O O . LYS A 1 300 ? -48.101 -20.938 -7.956 1.00 34.34 300 LYS A O 1
ATOM 2481 N N . SER A 1 301 ? -46.214 -21.239 -9.152 1.00 34.16 301 SER A N 1
ATOM 2482 C CA . SER A 1 301 ? -46.123 -19.919 -9.779 1.00 34.16 301 SER A CA 1
ATOM 2483 C C . SER A 1 301 ? -47.366 -19.646 -10.637 1.00 34.16 301 SER A C 1
ATOM 2485 O O . SER A 1 301 ? -47.604 -20.314 -11.647 1.00 34.16 301 SER A O 1
ATOM 2487 N N . SER A 1 302 ? -48.179 -18.663 -10.239 1.00 36.47 302 SER A N 1
ATOM 2488 C CA . SER A 1 302 ? -49.214 -18.111 -11.107 1.00 36.47 302 SER A CA 1
ATOM 2489 C C . SER A 1 302 ? -48.554 -17.181 -12.125 1.00 36.47 302 SER A C 1
ATOM 2491 O O . SER A 1 302 ? -48.094 -16.090 -11.784 1.00 36.47 302 SER A O 1
ATOM 2493 N N . LYS A 1 303 ? -48.529 -17.611 -13.389 1.00 40.22 303 LYS A N 1
ATOM 2494 C CA . LYS A 1 303 ? -48.155 -16.790 -14.544 1.00 40.22 303 LYS A CA 1
ATOM 2495 C C . LYS A 1 303 ? -49.012 -15.518 -14.574 1.00 40.22 303 LYS A C 1
ATOM 2497 O O . LYS A 1 303 ? -50.208 -15.593 -14.856 1.00 40.22 303 LYS A O 1
ATOM 2502 N N . ARG A 1 304 ? -48.409 -14.348 -14.343 1.00 36.31 304 ARG A N 1
ATOM 2503 C CA . ARG A 1 304 ? -49.001 -13.063 -14.738 1.00 36.31 304 ARG A CA 1
ATOM 2504 C C . ARG A 1 304 ? -48.387 -12.629 -16.064 1.00 36.31 304 ARG A C 1
ATOM 2506 O O . ARG A 1 304 ? -47.173 -12.584 -16.219 1.00 36.31 304 ARG A O 1
ATOM 2513 N N . LYS A 1 305 ? -49.290 -12.418 -17.019 1.00 35.78 305 LYS A N 1
ATOM 2514 C CA . LYS A 1 305 ? -49.064 -12.139 -18.435 1.00 35.78 305 LYS A CA 1
ATOM 2515 C C . LYS A 1 305 ? -48.143 -10.936 -18.647 1.00 35.78 305 LYS A C 1
ATOM 2517 O O . LYS A 1 305 ? -48.362 -9.872 -18.075 1.00 35.78 305 LYS A O 1
ATOM 2522 N N . THR A 1 306 ? -47.184 -11.126 -19.542 1.00 34.78 306 THR A N 1
ATOM 2523 C CA . THR A 1 306 ? -46.502 -10.093 -20.315 1.00 34.78 306 THR A CA 1
ATOM 2524 C C . THR A 1 306 ? -47.522 -9.183 -21.000 1.00 34.78 306 THR A C 1
ATOM 2526 O O . THR A 1 306 ? -48.432 -9.657 -21.682 1.00 34.78 306 THR A O 1
ATOM 2529 N N . ARG A 1 307 ? -47.355 -7.869 -20.848 1.00 34.25 307 ARG A N 1
ATOM 2530 C CA . ARG A 1 307 ? -47.931 -6.879 -21.758 1.00 34.25 307 ARG A CA 1
ATOM 2531 C C . ARG A 1 307 ? -46.783 -5.995 -22.225 1.00 34.25 307 ARG A C 1
ATOM 2533 O O . ARG A 1 307 ? -46.242 -5.221 -21.444 1.00 34.25 307 ARG A O 1
ATOM 2540 N N . ALA A 1 308 ? -46.379 -6.212 -23.471 1.00 35.19 308 ALA A N 1
ATOM 2541 C CA . ALA A 1 308 ? -45.504 -5.320 -24.205 1.00 35.19 308 ALA A CA 1
ATOM 2542 C C . ALA A 1 308 ? -46.227 -3.983 -24.412 1.00 35.19 308 ALA A C 1
ATOM 2544 O O . ALA A 1 308 ? -47.407 -3.974 -24.772 1.00 35.19 308 ALA A O 1
ATOM 2545 N N . VAL A 1 309 ? -45.517 -2.883 -24.186 1.00 37.31 309 VAL A N 1
ATOM 2546 C CA . VAL A 1 309 ? -45.808 -1.600 -24.821 1.00 37.31 309 VAL A CA 1
ATOM 2547 C C . VAL A 1 309 ? -44.483 -1.120 -25.387 1.00 37.31 309 VAL A C 1
ATOM 2549 O O . VAL A 1 309 ? -43.533 -0.857 -24.656 1.00 37.31 309 VAL A O 1
ATOM 2552 N N . ASP A 1 310 ? -44.449 -1.153 -26.709 1.00 35.47 310 ASP A N 1
ATOM 2553 C CA . ASP A 1 310 ? -43.437 -0.599 -27.589 1.00 35.47 310 ASP A CA 1
ATOM 2554 C C . ASP A 1 310 ? -43.571 0.930 -27.663 1.00 35.47 310 ASP A C 1
ATOM 2556 O O . ASP A 1 310 ? -44.683 1.439 -27.488 1.00 35.47 310 ASP A O 1
ATOM 2560 N N . ARG A 1 311 ? -42.469 1.581 -28.075 1.00 35.75 311 ARG A N 1
ATOM 2561 C CA . ARG A 1 311 ? -42.382 2.932 -28.684 1.00 35.75 311 ARG A CA 1
ATOM 2562 C C . ARG A 1 311 ? -42.631 4.135 -27.751 1.00 35.75 311 ARG A C 1
ATOM 2564 O O . ARG A 1 311 ? -43.499 4.099 -26.895 1.00 35.75 311 ARG A O 1
ATOM 2571 N N . ASP A 1 312 ? -41.919 5.263 -27.814 1.00 36.53 312 ASP A N 1
ATOM 2572 C CA . ASP A 1 312 ? -41.169 5.953 -28.878 1.00 36.53 312 ASP A CA 1
ATOM 2573 C C . ASP A 1 312 ? -40.273 7.028 -28.193 1.00 36.53 312 ASP A C 1
ATOM 2575 O O . ASP A 1 312 ? -40.658 7.578 -27.166 1.00 36.53 312 ASP A O 1
ATOM 2579 N N . LEU A 1 313 ? -39.004 7.184 -28.590 1.00 37.72 313 LEU A N 1
ATOM 2580 C CA . LEU A 1 313 ? -38.466 8.276 -29.428 1.00 37.72 313 LEU A CA 1
ATOM 2581 C C . LEU A 1 313 ? -38.271 9.668 -28.760 1.00 37.72 313 LEU A C 1
ATOM 2583 O O . LEU A 1 313 ? -39.223 10.329 -28.364 1.00 37.72 313 LEU A O 1
ATOM 2587 N N . TRP A 1 314 ? -37.002 10.108 -28.819 1.00 41.88 314 TRP A N 1
ATOM 2588 C CA . TRP A 1 314 ? -36.416 11.466 -28.759 1.00 41.88 314 TRP A CA 1
ATOM 2589 C C . TRP A 1 314 ? -36.495 12.293 -27.464 1.00 41.88 314 TRP A C 1
ATOM 2591 O O . TRP A 1 314 ? -37.532 12.856 -27.123 1.00 41.88 314 TRP A O 1
ATOM 2601 N N . SER A 1 315 ? -35.330 12.521 -26.844 1.00 39.25 315 SER A N 1
ATOM 2602 C CA . SER A 1 315 ? -34.604 13.814 -26.824 1.00 39.25 315 SER A CA 1
ATOM 2603 C C . SER A 1 315 ? -33.185 13.604 -26.307 1.00 39.25 315 SER A C 1
ATOM 2605 O O . SER A 1 315 ? -33.060 12.939 -25.254 1.00 39.25 315 SER A O 1
#

Sequence (315 aa):
MPRRLSLVFLLLVNITVAIYTSVYHASGTLNVLSYLRDQQQAHTTVDKSAYSPGSSQRITAGFLMPCHSTPWRSHLVDPNIHAWALSCEPPVDLTEPQKAVYVDEADQFYNDPSQFLRENMVGGLRHLPRKPSYLASSKSLEASPQAYQQATPHEWPDYLIFFAQLEPTLHSFLRSSSYGECWRTWNTAWHDDSRRRGDIIVWCLDPTEQAAWRSATRKRTLEHRDHQFDRIVETLRKNAPGQRKSSPWTRWTSSLSGRSASSTWSWSWPWERRRRSWFGIQLPVWKKSSWTLPTWTWPKSSKRKTRAVDRDLWS

Organism: Aspergillus oryzae (NCBI:txid5062)

InterPro domains:
  IPR005599 GPI mannosyltransferase [PTHR22760] (6-204)

Radius of gyration: 32.36 Å; chains: 1; bounding box: 83×76×89 Å

Foldseek 3Di:
DPVVVVVVVVVVVVVVVCCCVPPAAQCQLQVVLVVVVVVLVVLQPVCVVPPDPPDSQAFEEEELAPPPSHPPPVRNPDFRYAYAYFDDDQPPPDDPVCNVVDDGRSRVCVVPVQVSQQQLEDVRLVDADQAAPSPPPDDDDPAGSVRQHVDTSHYHGQKYKAAPLCVVVCCVSCVVHLWDWLDKAFGHPDDPPPRRDGIMTMIGNDVVSRVVSVVVVVVVVVVVVVVVVVVVVVVCVVPPPDPPPDDPVVVPPPPDDDDDDDDDDDDDDPPPPDDDDDPPDDDDDDDDDDDDDDDDDDDDDDDDDDDDDDDDDDD

pLDDT: mean 78.33, std 23.77, range [31.23, 98.5]

Secondary structure (DSSP, 8-state):
--HHHHHHHHHHHHHHHHHIIIIITTTHHHHHHHHHHHHHHHHHHHGGGS--TT----EEEEEES-TTSS-GGGT---TTEEEEE------TT--HHHHTT---HHHHHHH-HHHHHHHSBTTGGGS--SS-TTTS--------HHHHHH-SSBPPPSEEEEEGGGHHHHHHHTTTSS-EEEEEE---S--SSG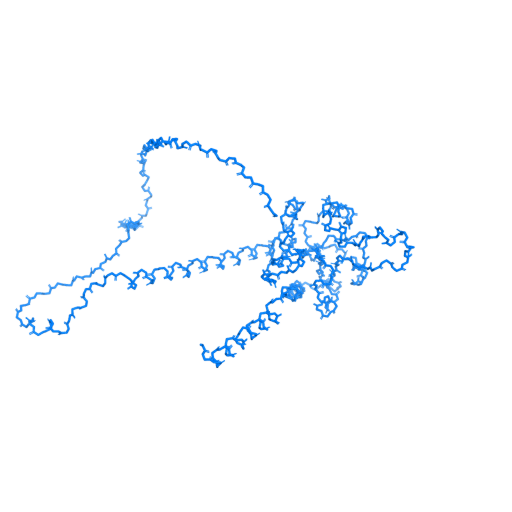GG-S-EEEEES-HHHHHHHHHHHHHHHHHHHHHHHHHHHHHHHHHS-------GGGGSS-SS-------------TT------STT-----------PPPP--PPP---PPP---------